Protein AF-A0A7V3KN99-F1 (afdb_monomer)

Secondary structure (DSSP, 8-state):
---PPPHHHHHHHHHHHHHHHHHHHHHHHHHHHHHHHHHHHHHHHHHHHHHHHHHHHHSSPPPPPTTS---HHHHT--GGGSB-TTT-PBPEEEE--S--S---EETTEE--SS-EEEEE-TTTTS--GGGG-TT-TT-EE-S--STT---EEEEE-HHHHHTTS----SSEEEEEEE-SSS-EEEEESSS----EEE-TTEEEEEEEEPTT--EEEESSTT--GGGEEEE------TT--SEEEEEEEEEETTEEEEEEE--

Sequence (263 aa):
MKRGFTLIEISIALILLGIIAGISIPLLTQTRRSKGIEETQQELQTYKKRIIKYYKTYGKLPSHTTNYRLPSSLLQIPTKFLNDPINGIPYFYFADTTNTSDSIYIDGIPIGSIGAVIISAGPNGKFDGQNSDISSPDRYFQSKGAGDFDDILIAISQAELITSGTSTCTNYTVIIRNTSGSTIYAFPTQLQTGSTTINNNTSATFGNVKPNEVILLSTSSNFPPHQTNAFVPIILDWNGNCIVNVTVTTINNSVPIYSLDNN

Foldseek 3Di:
DDDDDDPVNVVVVVVVVVVCVVPVVVVVLVVQQVVLVVVQVVLQVVVLVLQLVLCLVPVFGDAADPQQFDPCVSSVNDPVSQARSQQRHGKGKDWDGDQDQQFQEEVNHGLGSTKMKIKHCGNVRAQDDPRNCPVDPNNYHYCDDDDPDGMHMDMGGPLNNVLDDPCPVQFAKEKEAEQAQAKKWKDFPPVPPAIDIAGHRGMDIDTRRGQPTKMKIFNDSVQDVQGIDIDGQDDQASVRHRYWYKYFNHGDSNHTDIDIDND

Solvent-accessible surface area (backbone atoms only — not comparable to full-atom values): 14590 Å² total; per-residue (Å²): 134,86,83,73,85,52,72,66,59,53,51,53,51,52,52,52,50,52,55,51,53,66,54,49,54,62,52,54,54,51,53,51,46,56,48,16,53,53,51,37,55,54,48,52,54,50,50,51,53,41,50,45,53,46,23,67,73,69,78,43,55,77,66,49,45,100,81,31,25,69,47,34,82,83,62,71,48,60,75,85,70,48,32,36,71,59,70,60,49,61,37,39,26,50,52,52,68,61,92,42,97,62,47,43,22,51,71,83,43,69,37,36,47,37,33,35,42,38,34,36,32,27,84,82,62,47,50,44,82,51,46,52,50,79,82,51,89,77,45,51,35,55,72,74,68,72,91,80,54,47,45,48,66,48,75,43,31,26,66,69,54,57,72,44,58,88,64,71,39,80,38,27,36,38,37,42,37,28,59,37,79,49,58,35,25,39,32,52,72,74,76,75,76,61,72,44,81,34,45,50,78,34,68,48,75,43,70,72,40,44,72,76,35,45,34,38,34,10,58,41,94,79,55,51,77,77,22,40,33,74,48,60,72,84,59,66,30,81,84,65,43,48,44,38,44,33,42,29,58,39,62,57,84,56,20,54,40,68,47,72,61,86,85

Structure (mmCIF, N/CA/C/O backbone):
data_AF-A0A7V3KN99-F1
#
_entry.id   AF-A0A7V3KN99-F1
#
loop_
_atom_site.group_PDB
_atom_site.id
_atom_site.type_symbol
_atom_site.label_atom_id
_atom_site.label_alt_id
_atom_site.label_comp_id
_atom_site.label_asym_id
_atom_site.label_entity_id
_atom_site.label_seq_id
_atom_site.pdbx_PDB_ins_code
_atom_site.Cartn_x
_atom_site.Cartn_y
_atom_site.Cartn_z
_atom_site.occupancy
_atom_site.B_iso_or_equiv
_atom_site.auth_seq_id
_atom_site.auth_comp_id
_atom_site.auth_asym_id
_atom_site.auth_atom_id
_atom_site.pdbx_PDB_model_num
ATOM 1 N N . MET A 1 1 ? 8.459 27.808 -62.168 1.00 50.16 1 MET A N 1
ATOM 2 C CA . MET A 1 1 ? 9.830 27.394 -61.787 1.00 50.16 1 MET A CA 1
ATOM 3 C C . MET A 1 1 ? 9.804 26.930 -60.335 1.00 50.16 1 MET A C 1
ATOM 5 O O . MET A 1 1 ? 9.529 27.750 -59.469 1.00 50.16 1 MET A O 1
ATOM 9 N N . LYS A 1 2 ? 9.992 25.631 -60.056 1.00 61.47 2 LYS A N 1
ATOM 10 C CA . LYS A 1 2 ? 10.136 25.137 -58.675 1.00 61.47 2 LYS A CA 1
ATOM 11 C C . LYS A 1 2 ? 11.551 25.489 -58.209 1.00 61.47 2 LYS A C 1
ATOM 13 O O . LYS A 1 2 ? 12.509 25.045 -58.833 1.00 61.47 2 LYS A O 1
ATOM 18 N N . ARG A 1 3 ? 11.682 26.332 -57.181 1.00 74.50 3 ARG A N 1
ATOM 19 C CA . ARG A 1 3 ? 12.977 26.611 -56.546 1.00 74.50 3 ARG A CA 1
ATOM 20 C C . ARG A 1 3 ? 13.392 25.341 -55.798 1.00 74.50 3 ARG A C 1
ATOM 22 O O . ARG A 1 3 ? 12.669 24.908 -54.908 1.00 74.50 3 ARG A O 1
ATOM 29 N N . GLY A 1 4 ? 14.470 24.698 -56.242 1.00 78.25 4 GLY A N 1
ATOM 30 C CA . GLY A 1 4 ? 15.059 23.563 -55.533 1.00 78.25 4 GLY A CA 1
ATOM 31 C C . GLY A 1 4 ? 15.713 24.030 -54.235 1.00 78.25 4 GLY A C 1
ATOM 32 O O . GLY A 1 4 ? 16.177 25.168 -54.162 1.00 78.25 4 GLY A O 1
ATOM 33 N N . PHE A 1 5 ? 15.732 23.162 -53.223 1.00 80.31 5 PHE A N 1
ATOM 34 C CA . PHE A 1 5 ? 16.451 23.419 -51.976 1.00 80.31 5 PHE A CA 1
ATOM 35 C C . PHE A 1 5 ? 17.935 23.649 -52.256 1.00 80.31 5 PHE A C 1
ATOM 37 O O . PHE A 1 5 ? 18.544 22.936 -53.060 1.00 80.31 5 PHE A O 1
ATOM 44 N N . THR A 1 6 ? 18.513 24.653 -51.602 1.00 91.69 6 THR A N 1
ATOM 45 C CA . THR A 1 6 ? 19.942 24.936 -51.743 1.00 91.69 6 THR A CA 1
ATOM 46 C C . THR A 1 6 ? 20.764 23.937 -50.928 1.00 91.69 6 THR A C 1
ATOM 48 O O . THR A 1 6 ? 20.327 23.440 -49.890 1.00 91.69 6 THR A O 1
ATOM 51 N N . LEU A 1 7 ? 21.979 23.636 -51.391 1.00 91.12 7 LEU A N 1
ATOM 52 C CA . LEU A 1 7 ? 22.859 22.670 -50.724 1.00 91.12 7 LEU A CA 1
ATOM 53 C C . LEU A 1 7 ? 23.185 23.110 -49.285 1.00 91.12 7 LEU A C 1
ATOM 55 O O . LEU A 1 7 ? 23.207 22.287 -48.377 1.00 91.12 7 LEU A O 1
ATOM 59 N N . ILE A 1 8 ? 23.346 24.418 -49.057 1.00 93.69 8 ILE A N 1
ATOM 60 C CA . ILE A 1 8 ? 23.587 24.983 -47.723 1.00 93.69 8 ILE A CA 1
ATOM 61 C C . ILE A 1 8 ? 22.398 24.789 -46.773 1.00 93.69 8 ILE A C 1
ATOM 63 O O . ILE A 1 8 ? 22.583 24.500 -45.595 1.00 93.69 8 ILE A O 1
ATOM 67 N N . GLU A 1 9 ? 21.178 24.895 -47.287 1.00 92.81 9 GLU A N 1
ATOM 68 C CA . GLU A 1 9 ? 19.944 24.785 -46.511 1.00 92.81 9 GLU A CA 1
ATOM 69 C C . GLU A 1 9 ? 19.687 23.338 -46.081 1.00 92.81 9 GLU A C 1
ATOM 71 O O . GLU A 1 9 ? 19.319 23.092 -44.933 1.00 92.81 9 GLU A O 1
ATOM 76 N N . ILE A 1 10 ? 20.015 22.372 -46.946 1.00 93.69 10 ILE A N 1
ATOM 77 C CA . ILE A 1 10 ? 20.028 20.949 -46.579 1.00 93.69 10 ILE A CA 1
ATOM 78 C C . ILE A 1 10 ? 21.112 20.667 -45.527 1.00 93.69 10 ILE A C 1
ATOM 80 O O . ILE A 1 10 ? 20.841 19.973 -44.548 1.00 93.69 10 ILE A O 1
ATOM 84 N N . SER A 1 11 ? 22.314 21.231 -45.668 1.00 94.44 11 SER A N 1
ATOM 85 C CA . SER A 1 11 ? 23.400 21.024 -44.698 1.00 94.44 11 SER A CA 1
ATOM 86 C C . SER A 1 11 ? 23.067 21.569 -43.307 1.00 94.44 11 SER A C 1
ATOM 88 O O . SER A 1 11 ? 23.271 20.873 -42.313 1.00 94.44 11 SER A O 1
ATOM 90 N N . ILE A 1 12 ? 22.509 22.782 -43.219 1.00 95.38 12 ILE A N 1
ATOM 91 C CA . ILE A 1 12 ? 22.083 23.368 -41.938 1.00 95.38 12 ILE A CA 1
ATOM 92 C C . ILE A 1 12 ? 20.953 22.535 -41.321 1.00 95.38 12 ILE A C 1
ATOM 94 O O . ILE A 1 12 ? 20.999 22.239 -40.127 1.00 95.38 12 ILE A O 1
ATOM 98 N N . ALA A 1 13 ? 19.976 22.098 -42.121 1.00 95.25 13 ALA A N 1
ATOM 99 C CA . ALA A 1 13 ? 18.883 21.257 -41.638 1.00 95.25 13 ALA A CA 1
ATOM 100 C C . ALA A 1 13 ? 19.383 19.922 -41.057 1.00 95.25 13 ALA A C 1
ATOM 102 O O . ALA A 1 13 ? 18.932 19.516 -39.987 1.00 95.25 13 ALA A O 1
ATOM 103 N N . LEU A 1 14 ? 20.345 19.262 -41.710 1.00 95.00 14 LEU A N 1
ATOM 104 C CA . LEU A 1 14 ? 20.928 18.007 -41.220 1.00 95.00 14 LEU A CA 1
ATOM 105 C C . LEU A 1 14 ? 21.705 18.192 -39.911 1.00 95.00 14 LEU A C 1
ATOM 107 O O . LEU A 1 14 ? 21.593 17.353 -39.017 1.00 95.00 14 LEU A O 1
ATOM 111 N N . ILE A 1 15 ? 22.443 19.297 -39.765 1.00 96.69 15 ILE A N 1
ATOM 112 C CA . ILE A 1 15 ? 23.147 19.625 -38.516 1.00 96.69 15 ILE A CA 1
ATOM 113 C C . ILE A 1 15 ? 22.143 19.818 -37.374 1.00 96.69 15 ILE A C 1
ATOM 115 O O . ILE A 1 15 ? 22.304 19.228 -36.306 1.00 96.69 15 ILE A O 1
ATOM 119 N N . LEU A 1 16 ? 21.079 20.593 -37.603 1.00 96.50 16 LEU A N 1
ATOM 120 C CA . LEU A 1 16 ? 20.043 20.826 -36.594 1.00 96.50 16 LEU A CA 1
ATOM 121 C C . LEU A 1 16 ? 19.323 19.529 -36.205 1.00 96.50 16 LEU A C 1
ATOM 123 O O . LEU A 1 16 ? 19.116 19.282 -35.017 1.00 96.50 16 LEU A O 1
ATOM 127 N N . LEU A 1 17 ? 18.998 18.670 -37.176 1.00 95.25 17 LEU A N 1
ATOM 128 C CA . LEU A 1 17 ? 18.402 17.358 -36.908 1.00 95.25 17 LEU A CA 1
ATOM 129 C C . LEU A 1 17 ? 19.335 16.458 -36.090 1.00 95.25 17 LEU A C 1
ATOM 131 O O . LEU A 1 17 ? 18.868 15.803 -35.161 1.00 95.25 17 LEU A O 1
ATOM 135 N N . GLY A 1 18 ? 20.639 16.459 -36.382 1.00 95.12 18 GLY A N 1
ATOM 136 C CA . GLY A 1 18 ? 21.631 15.710 -35.609 1.00 95.12 18 GLY A CA 1
ATOM 137 C C . GLY A 1 18 ? 21.701 16.161 -34.147 1.00 95.12 18 GLY A C 1
ATOM 138 O O . GLY A 1 18 ? 21.693 15.325 -33.243 1.00 95.12 18 GLY A O 1
ATOM 139 N N . ILE A 1 19 ? 21.688 17.476 -33.905 1.00 95.38 19 ILE A N 1
ATOM 140 C CA . ILE A 1 19 ? 21.702 18.043 -32.547 1.00 95.38 19 ILE A CA 1
ATOM 141 C C . ILE A 1 19 ? 20.413 17.685 -31.795 1.00 95.38 19 ILE A C 1
ATOM 143 O O . ILE A 1 19 ? 20.473 17.202 -30.662 1.00 95.38 19 ILE A O 1
ATOM 147 N N . ILE A 1 20 ? 19.247 17.871 -32.425 1.00 95.12 20 ILE A N 1
ATOM 148 C CA . ILE A 1 20 ? 17.949 17.558 -31.809 1.00 95.12 20 ILE A CA 1
ATOM 149 C C . ILE A 1 20 ? 17.862 16.065 -31.477 1.00 95.12 20 ILE A C 1
ATOM 151 O O . ILE A 1 20 ? 17.483 15.710 -30.359 1.00 95.12 20 ILE A O 1
ATOM 155 N N . ALA A 1 21 ? 18.232 15.188 -32.413 1.00 91.56 21 ALA A N 1
ATOM 156 C CA . ALA A 1 21 ? 18.204 13.744 -32.196 1.00 91.56 21 ALA A CA 1
ATOM 157 C C . ALA A 1 21 ? 19.155 13.318 -31.065 1.00 91.56 21 ALA A C 1
ATOM 159 O O . ALA A 1 21 ? 18.765 12.509 -30.222 1.00 91.56 21 ALA A O 1
ATOM 160 N N . GLY A 1 22 ? 20.353 13.911 -30.999 1.00 91.81 22 GLY A N 1
ATOM 161 C CA . GLY A 1 22 ? 21.347 13.615 -29.964 1.00 91.81 22 GLY A CA 1
ATOM 162 C C . GLY A 1 22 ? 20.873 13.927 -28.540 1.00 91.81 22 GLY A C 1
ATOM 163 O O . GLY A 1 22 ? 21.170 13.168 -27.622 1.00 91.81 22 GLY A O 1
ATOM 164 N N . ILE A 1 23 ? 20.094 14.998 -28.352 1.00 91.25 23 ILE A N 1
ATOM 165 C CA . ILE A 1 23 ? 19.576 15.399 -27.030 1.00 91.25 23 ILE A CA 1
ATOM 166 C C . ILE A 1 23 ? 18.251 14.693 -26.698 1.00 91.25 23 ILE A C 1
ATOM 168 O O . ILE A 1 23 ? 18.005 14.327 -25.549 1.00 91.25 23 ILE A O 1
ATOM 172 N N . SER A 1 24 ? 17.385 14.481 -27.692 1.00 89.44 24 SER A N 1
ATOM 173 C CA . SER A 1 24 ? 16.010 14.018 -27.445 1.00 89.44 24 SER A CA 1
ATOM 174 C C . SER A 1 24 ? 15.938 12.562 -26.978 1.00 89.44 24 SER A C 1
ATOM 176 O O . SER A 1 24 ? 15.117 12.233 -26.122 1.00 89.44 24 SER A O 1
ATOM 178 N N . ILE A 1 25 ? 16.788 11.679 -27.513 1.00 87.75 25 ILE A N 1
ATOM 179 C CA . ILE A 1 25 ? 16.774 10.243 -27.189 1.00 87.75 25 ILE A CA 1
ATOM 180 C C . ILE A 1 25 ? 17.067 9.969 -25.700 1.00 87.75 25 ILE A C 1
ATOM 182 O O . ILE A 1 25 ? 16.221 9.336 -25.060 1.00 87.75 25 ILE A O 1
ATOM 186 N N . PRO A 1 26 ? 18.192 10.431 -25.110 1.00 86.31 26 PRO A N 1
ATOM 187 C CA . PRO A 1 26 ? 18.498 10.137 -23.708 1.00 86.31 26 PRO A CA 1
ATOM 188 C C . PRO A 1 26 ? 17.430 10.696 -22.761 1.00 86.31 26 PRO A C 1
ATOM 190 O O . PRO A 1 26 ? 17.000 9.999 -21.839 1.00 86.31 26 PRO A O 1
ATOM 193 N N . LEU A 1 27 ? 16.913 11.896 -23.043 1.00 88.12 27 LEU A N 1
ATOM 194 C CA . LEU A 1 27 ? 15.842 12.499 -22.252 1.00 88.12 27 LEU A CA 1
ATOM 195 C C . LEU A 1 27 ? 14.569 11.641 -22.270 1.00 88.12 27 LEU A C 1
ATOM 197 O O . LEU A 1 27 ? 14.030 11.320 -21.213 1.00 88.12 27 LEU A O 1
ATOM 201 N N . LEU A 1 28 ? 14.119 11.209 -23.454 1.00 86.06 28 LEU A N 1
ATOM 202 C CA . LEU A 1 28 ? 12.939 10.348 -23.583 1.00 86.06 28 LEU A CA 1
ATOM 203 C C . LEU A 1 28 ? 13.103 9.031 -22.815 1.00 86.06 28 LEU A C 1
ATOM 205 O O . LEU A 1 28 ? 12.146 8.573 -22.188 1.00 86.06 28 LEU A O 1
ATOM 209 N N . THR A 1 29 ? 14.296 8.428 -22.837 1.00 84.81 29 THR A N 1
ATOM 210 C CA . THR A 1 29 ? 14.556 7.189 -22.086 1.00 84.81 29 THR A CA 1
ATOM 211 C C . THR A 1 29 ? 14.500 7.403 -20.574 1.00 84.81 29 THR A C 1
ATOM 213 O O . THR A 1 29 ? 13.866 6.614 -19.874 1.00 84.81 29 THR A O 1
ATOM 216 N N . GLN A 1 30 ? 15.064 8.504 -20.069 1.00 86.31 30 GLN A N 1
ATOM 217 C CA . GLN A 1 30 ? 15.024 8.835 -18.646 1.00 86.31 30 GLN A CA 1
ATOM 218 C C . GLN A 1 30 ? 13.598 9.144 -18.178 1.00 86.31 30 GLN A C 1
ATOM 220 O O . GLN A 1 30 ? 13.161 8.618 -17.157 1.00 86.31 30 GLN A O 1
ATOM 225 N N . THR A 1 31 ? 12.836 9.934 -18.943 1.00 87.25 31 THR A N 1
ATOM 226 C CA . THR A 1 31 ? 11.442 10.258 -18.604 1.00 87.25 31 THR A CA 1
ATOM 227 C C . THR A 1 31 ? 10.555 9.015 -18.594 1.00 87.25 31 THR A C 1
ATOM 229 O O . THR A 1 31 ? 9.741 8.860 -17.685 1.00 87.25 31 THR A O 1
ATOM 232 N N . ARG A 1 32 ? 10.721 8.104 -19.565 1.00 86.88 32 ARG A N 1
ATOM 233 C CA . ARG A 1 32 ? 9.993 6.824 -19.578 1.00 86.88 32 ARG A CA 1
ATOM 234 C C . ARG A 1 32 ? 10.319 5.976 -18.353 1.00 86.88 32 ARG A C 1
ATOM 236 O O . ARG A 1 32 ? 9.393 5.466 -17.735 1.00 86.88 32 ARG A O 1
ATOM 243 N N . ARG A 1 33 ? 11.599 5.880 -17.973 1.00 87.94 33 ARG A N 1
ATOM 244 C CA . ARG A 1 33 ? 12.030 5.144 -16.775 1.00 87.94 33 ARG A CA 1
ATOM 245 C C . ARG A 1 33 ? 11.405 5.724 -15.507 1.00 87.94 33 ARG A C 1
ATOM 247 O O . ARG A 1 33 ? 10.794 4.980 -14.751 1.00 87.94 33 ARG A O 1
ATOM 254 N N . SER A 1 34 ? 11.500 7.038 -15.296 1.00 89.94 34 SER A N 1
ATOM 255 C CA . SER A 1 34 ? 10.912 7.688 -14.116 1.00 89.94 34 SER A CA 1
ATOM 256 C C . SER A 1 34 ? 9.398 7.496 -14.043 1.00 89.94 34 SER A C 1
ATOM 258 O O . SER A 1 34 ? 8.872 7.184 -12.979 1.00 89.94 34 SER A O 1
ATOM 260 N N . LYS A 1 35 ? 8.708 7.619 -15.183 1.00 91.50 35 LYS A N 1
ATOM 261 C CA . LYS A 1 35 ? 7.267 7.372 -15.264 1.00 91.50 35 LYS A CA 1
ATOM 262 C C . LYS A 1 35 ? 6.920 5.914 -14.943 1.00 91.50 35 LYS A C 1
ATOM 264 O O . LYS A 1 35 ? 5.997 5.675 -14.176 1.00 91.50 35 LYS A O 1
ATOM 269 N N . GLY A 1 36 ? 7.675 4.956 -15.479 1.00 90.88 36 GLY A N 1
ATOM 270 C CA . GLY A 1 36 ? 7.482 3.539 -15.172 1.00 90.88 36 GLY A CA 1
ATOM 271 C C . GLY A 1 36 ? 7.664 3.239 -13.681 1.00 90.88 36 GLY A C 1
ATOM 272 O O . GLY A 1 36 ? 6.873 2.499 -13.107 1.00 90.88 36 GLY A O 1
ATOM 273 N N . ILE A 1 37 ? 8.651 3.849 -13.017 1.00 90.94 37 ILE A N 1
ATOM 274 C CA . ILE A 1 37 ? 8.851 3.698 -11.563 1.00 90.94 37 ILE A CA 1
ATOM 275 C C . ILE A 1 37 ? 7.626 4.205 -10.791 1.00 90.94 37 ILE A C 1
ATOM 277 O O . ILE A 1 37 ? 7.124 3.508 -9.909 1.00 90.94 37 ILE A O 1
ATOM 281 N N . GLU A 1 38 ? 7.121 5.390 -11.138 1.00 91.12 38 GLU A N 1
ATOM 282 C CA . GLU A 1 38 ? 5.935 5.969 -10.500 1.00 91.12 38 GLU A CA 1
ATOM 283 C C . GLU A 1 38 ? 4.689 5.090 -10.706 1.00 91.12 38 GLU A C 1
ATOM 285 O O . GLU A 1 38 ? 3.983 4.772 -9.747 1.00 91.12 38 GLU A O 1
ATOM 290 N N . GLU A 1 39 ? 4.444 4.640 -11.940 1.00 88.62 39 GLU A N 1
ATOM 291 C CA . GLU A 1 39 ? 3.326 3.747 -12.268 1.00 88.62 39 GLU A CA 1
ATOM 292 C C . GLU A 1 39 ? 3.440 2.412 -11.513 1.00 88.62 39 GLU A C 1
ATOM 294 O O . GLU A 1 39 ? 2.460 1.959 -10.920 1.00 88.62 39 GLU A O 1
ATOM 299 N N . THR A 1 40 ? 4.644 1.837 -11.428 1.00 91.12 40 THR A N 1
ATOM 300 C CA . THR A 1 40 ? 4.918 0.614 -10.652 1.00 91.12 40 THR A CA 1
ATOM 301 C C . THR A 1 40 ? 4.539 0.801 -9.184 1.00 91.12 40 THR A C 1
ATOM 303 O O . THR A 1 40 ? 3.838 -0.026 -8.603 1.00 91.12 40 THR A O 1
ATOM 306 N N . GLN A 1 41 ? 4.952 1.909 -8.561 1.00 89.62 41 GLN A N 1
ATOM 307 C CA . GLN A 1 41 ? 4.623 2.193 -7.162 1.00 89.62 41 GLN A CA 1
ATOM 308 C C . GLN A 1 41 ? 3.107 2.321 -6.946 1.00 89.62 41 GLN A C 1
ATOM 310 O O . GLN A 1 41 ? 2.570 1.784 -5.973 1.00 89.62 41 GLN A O 1
ATOM 315 N N . GLN A 1 42 ? 2.393 2.985 -7.859 1.00 86.88 42 GLN A N 1
ATOM 316 C CA . GLN A 1 42 ? 0.932 3.115 -7.795 1.00 86.88 42 GLN A CA 1
ATOM 317 C C . GLN A 1 42 ? 0.215 1.764 -7.973 1.00 86.88 42 GLN A C 1
ATOM 319 O O . GLN A 1 42 ? -0.766 1.469 -7.274 1.00 86.88 42 GLN A O 1
ATOM 324 N N . GLU A 1 43 ? 0.710 0.920 -8.878 1.00 86.31 43 GLU A N 1
ATOM 325 C CA . GLU A 1 43 ? 0.206 -0.434 -9.101 1.00 86.31 43 GLU A CA 1
ATOM 326 C C . GLU A 1 43 ? 0.407 -1.329 -7.874 1.00 86.31 43 GLU A C 1
ATOM 328 O O . GLU A 1 43 ? -0.554 -1.939 -7.397 1.00 86.31 43 GLU A O 1
ATOM 333 N N . LEU A 1 44 ? 1.607 -1.326 -7.285 1.00 88.12 44 LEU A N 1
ATOM 334 C CA . LEU A 1 44 ? 1.919 -2.064 -6.059 1.00 88.12 44 LEU A CA 1
ATOM 335 C C . LEU A 1 44 ? 0.990 -1.672 -4.897 1.00 88.12 44 LEU A C 1
ATOM 337 O O . LEU A 1 44 ? 0.450 -2.543 -4.207 1.00 88.12 44 LEU A O 1
ATOM 341 N N . GLN A 1 45 ? 0.711 -0.376 -4.720 1.00 85.62 45 GLN A N 1
ATOM 342 C CA . GLN A 1 45 ? -0.267 0.107 -3.732 1.00 85.62 45 GLN A CA 1
ATOM 343 C C . GLN A 1 45 ? -1.689 -0.397 -4.023 1.00 85.62 45 GLN A C 1
ATOM 345 O O . GLN A 1 45 ? -2.455 -0.725 -3.110 1.00 85.62 45 GLN A O 1
ATOM 350 N N . THR A 1 46 ? -2.059 -0.491 -5.300 1.00 83.12 46 THR A N 1
ATOM 351 C CA . THR A 1 46 ? -3.356 -1.033 -5.721 1.00 83.12 46 THR A CA 1
ATOM 352 C C . THR A 1 46 ? -3.459 -2.530 -5.423 1.00 83.12 46 THR A C 1
ATOM 354 O O . THR A 1 46 ? -4.488 -2.976 -4.901 1.00 83.12 46 THR A O 1
ATOM 357 N N . TYR A 1 47 ? -2.408 -3.312 -5.685 1.00 85.50 47 TYR A N 1
ATOM 358 C CA . TYR A 1 47 ? -2.382 -4.742 -5.355 1.00 85.50 47 TYR A CA 1
ATOM 359 C C . TYR A 1 47 ? -2.437 -4.972 -3.856 1.00 85.50 47 TYR A C 1
ATOM 361 O O . TYR A 1 47 ? -3.247 -5.780 -3.404 1.00 85.50 47 TYR A O 1
ATOM 369 N N . LYS A 1 48 ? -1.674 -4.199 -3.080 1.00 88.12 48 LYS A N 1
ATOM 370 C CA . LYS A 1 48 ? -1.734 -4.225 -1.618 1.00 88.12 48 LYS A CA 1
ATOM 371 C C . LYS A 1 48 ? -3.160 -4.054 -1.102 1.00 88.12 48 LYS A C 1
ATOM 373 O O . LYS A 1 48 ? -3.647 -4.903 -0.358 1.00 88.12 48 LYS A O 1
ATOM 378 N N . LYS A 1 49 ? -3.882 -3.029 -1.569 1.00 82.31 49 LYS A N 1
ATOM 379 C CA . LYS A 1 49 ? -5.295 -2.807 -1.203 1.00 82.31 49 LYS A CA 1
ATOM 380 C C . LYS A 1 49 ? -6.193 -3.993 -1.573 1.00 82.31 49 LYS A C 1
ATOM 382 O O . LYS A 1 49 ? -7.072 -4.361 -0.793 1.00 82.31 49 LYS A O 1
ATOM 387 N N . ARG A 1 50 ? -5.986 -4.610 -2.743 1.00 81.00 50 ARG A N 1
ATOM 388 C CA . ARG A 1 50 ? -6.765 -5.777 -3.203 1.00 81.00 5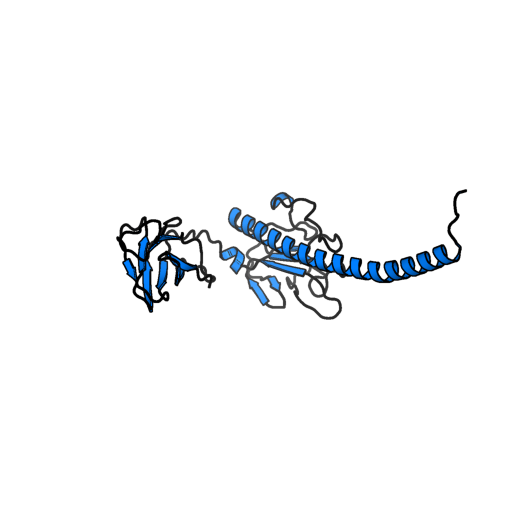0 ARG A CA 1
ATOM 389 C C . ARG A 1 50 ? -6.481 -7.036 -2.390 1.00 81.00 50 ARG A C 1
ATOM 391 O O . ARG A 1 50 ? -7.426 -7.736 -2.040 1.00 81.00 50 ARG A O 1
ATOM 398 N N . ILE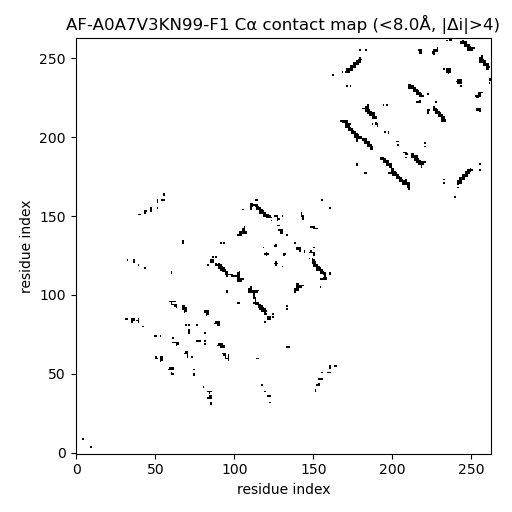 A 1 51 ? -5.221 -7.302 -2.062 1.00 89.00 51 ILE A N 1
ATOM 399 C CA . ILE A 1 51 ? -4.815 -8.449 -1.239 1.00 89.00 51 ILE A CA 1
ATOM 400 C C . ILE A 1 51 ? -5.337 -8.289 0.182 1.00 89.00 51 ILE A C 1
ATOM 402 O O . ILE A 1 51 ? -5.930 -9.221 0.715 1.00 89.00 51 ILE A O 1
ATOM 406 N N . ILE A 1 52 ? -5.207 -7.094 0.762 1.00 86.62 52 ILE A N 1
ATOM 407 C CA . ILE A 1 52 ? -5.791 -6.777 2.066 1.00 86.62 52 ILE A CA 1
ATOM 408 C C . ILE A 1 52 ? -7.312 -7.000 2.023 1.00 86.62 52 ILE A C 1
ATOM 410 O O . ILE A 1 52 ? -7.853 -7.694 2.878 1.00 86.62 52 ILE A O 1
ATOM 414 N N . LYS A 1 53 ? -8.023 -6.500 1.001 1.00 78.94 53 LYS A N 1
ATOM 415 C CA . LYS A 1 53 ? -9.469 -6.755 0.833 1.00 78.94 53 LYS A CA 1
ATOM 416 C C . LYS A 1 53 ? -9.795 -8.251 0.725 1.00 78.94 53 LYS A C 1
ATOM 418 O O . LYS A 1 53 ? -10.773 -8.703 1.321 1.00 78.94 53 LYS A O 1
ATOM 423 N N . TYR A 1 54 ? -9.000 -9.010 -0.027 1.00 81.00 54 TYR A N 1
ATOM 424 C CA . TYR A 1 54 ? -9.156 -10.456 -0.157 1.00 81.00 54 TYR A CA 1
ATOM 425 C C . TYR A 1 54 ? -8.988 -11.150 1.199 1.00 81.00 54 TYR A C 1
ATOM 427 O O . TYR A 1 54 ? -9.877 -11.889 1.616 1.00 81.00 54 TYR A O 1
ATOM 435 N N . TYR A 1 55 ? -7.911 -10.839 1.925 1.00 84.44 55 TYR A N 1
ATOM 436 C CA . TYR A 1 55 ? -7.662 -11.360 3.266 1.00 84.44 55 TYR A CA 1
ATOM 437 C C . TYR A 1 55 ? -8.839 -11.089 4.205 1.00 84.44 55 TYR A C 1
ATOM 439 O O . TYR A 1 55 ? -9.340 -12.013 4.836 1.00 84.44 55 TYR A O 1
ATOM 447 N N . LYS A 1 56 ? -9.364 -9.856 4.217 1.00 76.38 56 LYS A N 1
ATOM 448 C CA . LYS A 1 56 ? -10.545 -9.494 5.021 1.00 76.38 56 LYS A CA 1
ATOM 449 C C . LYS A 1 56 ? -11.794 -10.307 4.677 1.00 76.38 56 LYS A C 1
ATOM 451 O O . LYS A 1 56 ? -12.640 -10.512 5.535 1.00 76.38 56 LYS A O 1
ATOM 456 N N . THR A 1 57 ? -11.935 -10.727 3.422 1.00 75.25 57 THR A N 1
ATOM 457 C CA . THR A 1 57 ? -13.119 -11.458 2.947 1.00 75.25 57 THR A CA 1
ATOM 458 C C . THR A 1 57 ? -13.024 -12.951 3.257 1.00 75.25 57 THR A C 1
ATOM 460 O O . THR A 1 57 ? -14.024 -13.571 3.601 1.00 75.25 57 THR A O 1
ATOM 463 N N . TYR A 1 58 ? -11.829 -13.533 3.133 1.00 76.75 58 TYR A N 1
ATOM 464 C CA . TYR A 1 58 ? -11.634 -14.987 3.174 1.00 76.75 58 TYR A CA 1
ATOM 465 C C . TYR A 1 58 ? -10.830 -15.483 4.383 1.00 76.75 58 TYR A C 1
ATOM 467 O O . TYR A 1 58 ? -10.662 -16.690 4.540 1.00 76.75 58 TYR A O 1
ATOM 475 N N . GLY A 1 59 ? -10.305 -14.579 5.214 1.00 76.38 59 GLY A N 1
ATOM 476 C CA . GLY A 1 59 ? -9.514 -14.896 6.408 1.00 76.38 59 GLY A CA 1
ATOM 477 C C . GLY A 1 59 ? -8.127 -15.481 6.124 1.00 76.38 59 GLY A C 1
ATOM 478 O O . GLY A 1 59 ? -7.472 -15.971 7.037 1.00 76.38 59 GLY A O 1
ATOM 479 N N . LYS A 1 60 ? -7.679 -15.467 4.865 1.00 83.94 60 LYS A N 1
ATOM 480 C CA . LYS A 1 60 ? -6.374 -15.986 4.440 1.00 83.94 60 LYS A CA 1
ATOM 481 C C . LYS A 1 60 ? -5.816 -15.181 3.280 1.00 83.94 60 LYS A C 1
ATOM 483 O O . LYS A 1 60 ? -6.574 -14.657 2.459 1.00 83.94 60 LYS A O 1
ATOM 488 N N . LEU A 1 61 ? -4.491 -15.084 3.209 1.00 89.25 61 LEU A N 1
ATOM 489 C CA . LEU A 1 61 ? -3.826 -14.464 2.071 1.00 89.25 61 LEU A CA 1
ATOM 490 C C . LEU A 1 61 ? -4.025 -15.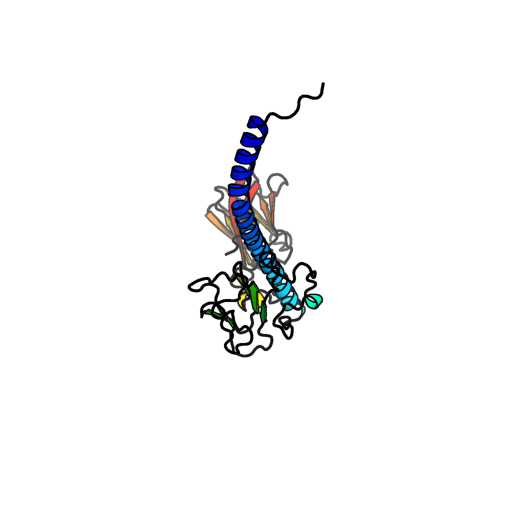337 0.826 1.00 89.25 61 LEU A C 1
ATOM 492 O O . LEU A 1 61 ? -4.149 -16.562 0.937 1.00 89.25 61 LEU A O 1
ATOM 496 N N . PRO A 1 62 ? -4.118 -14.729 -0.363 1.00 90.00 62 PRO A N 1
ATOM 497 C CA . PRO A 1 62 ? -4.223 -15.494 -1.589 1.00 90.00 62 PRO A CA 1
ATOM 498 C C . PRO A 1 62 ? -2.884 -16.213 -1.830 1.00 90.00 62 PRO A C 1
ATOM 500 O O . PRO A 1 62 ? -1.824 -15.617 -1.690 1.00 90.00 62 PRO A O 1
ATOM 503 N N . SER A 1 63 ? -2.909 -17.499 -2.171 1.00 89.00 63 SER A N 1
ATOM 504 C CA . SER A 1 63 ? -1.676 -18.233 -2.474 1.00 89.00 63 SER A CA 1
ATOM 505 C C . SER A 1 63 ? -1.074 -17.744 -3.789 1.00 89.00 63 SER A C 1
ATOM 507 O O . SER A 1 63 ? -1.797 -17.493 -4.756 1.00 89.00 63 SER A O 1
ATOM 509 N N . HIS A 1 64 ? 0.249 -17.626 -3.840 1.00 88.25 64 HIS A N 1
ATOM 510 C CA . HIS A 1 64 ? 0.950 -17.354 -5.088 1.00 88.25 64 HIS A CA 1
ATOM 511 C C . HIS A 1 64 ? 0.788 -18.515 -6.083 1.00 88.25 64 HIS A C 1
ATOM 513 O O . HIS A 1 64 ? 0.456 -19.645 -5.719 1.00 88.25 64 HIS A O 1
ATOM 519 N N . THR A 1 65 ? 1.025 -18.242 -7.366 1.00 85.44 65 THR A N 1
ATOM 520 C CA . THR A 1 65 ? 1.132 -19.308 -8.379 1.00 85.44 65 THR A CA 1
ATOM 521 C C . THR A 1 65 ? 2.443 -20.091 -8.219 1.00 85.44 65 THR A C 1
ATOM 523 O O . THR A 1 65 ? 3.319 -19.692 -7.450 1.00 85.44 65 THR A O 1
ATOM 526 N N . THR A 1 66 ? 2.628 -21.176 -8.978 1.00 85.31 66 THR A N 1
ATOM 527 C CA . THR A 1 66 ? 3.878 -21.967 -8.978 1.00 85.31 66 THR A CA 1
ATOM 528 C C . THR A 1 66 ? 5.123 -21.147 -9.322 1.00 85.31 66 THR A C 1
ATOM 530 O O . THR A 1 66 ? 6.220 -21.522 -8.937 1.00 85.31 66 THR A O 1
ATOM 533 N N . ASN A 1 67 ? 4.954 -20.018 -10.017 1.00 88.88 67 ASN A N 1
ATOM 534 C CA . ASN A 1 67 ? 6.038 -19.128 -10.437 1.00 88.88 67 ASN A CA 1
ATOM 535 C C . ASN A 1 67 ? 6.090 -17.844 -9.590 1.00 88.88 67 ASN A C 1
ATOM 537 O O . ASN A 1 67 ? 6.510 -16.803 -10.096 1.00 88.88 67 ASN A O 1
ATOM 541 N N . TYR A 1 68 ? 5.574 -17.888 -8.355 1.00 90.25 68 TYR A N 1
ATOM 542 C CA . TYR A 1 68 ? 5.545 -16.755 -7.421 1.00 90.25 68 TYR A CA 1
ATOM 543 C C . TYR A 1 68 ? 4.902 -15.499 -8.020 1.00 90.25 68 TYR A C 1
ATOM 545 O O . TYR A 1 68 ? 5.382 -14.383 -7.856 1.00 90.25 68 TYR A O 1
ATOM 553 N N . ARG A 1 69 ? 3.810 -15.677 -8.777 1.00 89.75 69 ARG A N 1
ATOM 554 C CA . ARG A 1 69 ? 3.034 -14.567 -9.360 1.00 89.75 69 ARG A CA 1
ATOM 555 C C . ARG A 1 69 ? 1.773 -14.291 -8.559 1.00 89.75 69 ARG A C 1
ATOM 557 O O . ARG A 1 69 ? 1.202 -15.210 -7.964 1.00 89.75 69 ARG A O 1
ATOM 564 N N . LEU A 1 70 ? 1.300 -13.046 -8.635 1.00 84.38 70 LEU A N 1
ATOM 565 C CA . LEU A 1 70 ? -0.008 -12.652 -8.119 1.00 84.38 70 LEU A CA 1
ATOM 566 C C . LEU A 1 70 ? -1.114 -13.520 -8.748 1.00 84.38 70 LEU A C 1
ATOM 568 O O . LEU A 1 70 ? -1.176 -13.631 -9.977 1.00 84.38 70 LEU A O 1
ATOM 572 N N . PRO A 1 71 ? -2.024 -14.102 -7.948 1.00 83.62 71 PRO A N 1
ATOM 573 C CA . PRO A 1 71 ? -3.171 -14.844 -8.462 1.00 83.62 71 PRO A CA 1
ATOM 574 C C . PRO A 1 71 ? -4.227 -13.864 -8.998 1.00 83.62 71 PRO A C 1
ATOM 576 O O . PRO A 1 71 ? -5.195 -13.503 -8.325 1.00 83.62 71 PRO A O 1
ATOM 579 N N . SER A 1 72 ? -4.021 -13.387 -10.226 1.00 76.00 72 SER A N 1
ATOM 580 C CA . SER A 1 72 ? -4.801 -12.298 -10.829 1.00 76.00 72 SER A CA 1
ATOM 581 C C . SER A 1 72 ? -6.281 -12.604 -11.018 1.00 76.00 72 SER A C 1
ATOM 583 O O . SER A 1 72 ? -7.106 -11.714 -10.816 1.00 76.00 72 SER A O 1
ATOM 585 N N . SER A 1 73 ? -6.635 -13.850 -11.340 1.00 76.81 73 SER A N 1
ATOM 586 C CA . SER A 1 73 ? -8.030 -14.293 -11.451 1.00 76.81 73 SER A CA 1
ATOM 587 C C . SER A 1 73 ? -8.771 -14.156 -10.119 1.00 76.81 73 SER A C 1
ATOM 589 O O . SER A 1 73 ? -9.883 -13.634 -10.071 1.00 76.81 73 SER A O 1
ATOM 591 N N . LEU A 1 74 ? -8.118 -14.551 -9.027 1.00 75.75 74 LEU A N 1
ATOM 592 C CA . LEU A 1 74 ? -8.661 -14.511 -7.674 1.00 75.75 74 LEU A CA 1
ATOM 593 C C . LEU A 1 74 ? -8.789 -13.072 -7.144 1.00 75.75 74 LEU A C 1
ATOM 595 O O . LEU A 1 74 ? -9.769 -12.727 -6.487 1.00 75.75 74 LEU A O 1
ATOM 599 N N . LEU A 1 75 ? -7.814 -12.218 -7.466 1.00 76.19 75 LEU A N 1
ATOM 600 C CA . LEU A 1 75 ? -7.763 -10.811 -7.045 1.00 76.19 75 LEU A CA 1
ATOM 601 C C . LEU A 1 75 ? -8.484 -9.843 -7.999 1.00 76.19 75 LEU A C 1
ATOM 603 O O . LEU A 1 75 ? -8.505 -8.628 -7.755 1.00 76.19 75 LEU A O 1
ATOM 607 N N . GLN A 1 76 ? -9.072 -10.368 -9.080 1.00 76.31 76 GLN A N 1
ATOM 608 C CA . GLN A 1 76 ? -9.724 -9.600 -10.146 1.00 76.31 76 GLN A CA 1
ATOM 609 C C . GLN A 1 76 ? -8.808 -8.494 -10.700 1.00 76.31 76 GLN A C 1
ATOM 611 O O . GLN A 1 76 ? -9.232 -7.349 -10.890 1.00 76.31 76 GLN A O 1
ATOM 616 N N . ILE A 1 77 ? -7.524 -8.816 -10.879 1.00 74.31 77 ILE A N 1
ATOM 617 C CA . ILE A 1 77 ? -6.519 -7.913 -11.445 1.00 74.31 77 ILE A CA 1
ATOM 618 C C . ILE A 1 77 ? -6.523 -8.103 -12.969 1.00 74.31 77 ILE A C 1
ATOM 620 O O . ILE A 1 77 ? -6.311 -9.224 -13.434 1.00 74.31 77 ILE A O 1
ATOM 624 N N . PRO A 1 78 ? -6.768 -7.044 -13.763 1.00 73.31 78 PRO A N 1
ATOM 625 C CA . PRO A 1 78 ? -6.656 -7.122 -15.218 1.00 73.31 78 PRO A CA 1
ATOM 626 C C . PRO A 1 78 ? -5.268 -7.592 -15.673 1.00 73.31 78 PRO A C 1
ATOM 628 O O . PRO A 1 78 ? -4.261 -7.199 -15.097 1.00 73.31 78 PRO A O 1
ATOM 631 N N . THR A 1 79 ? -5.191 -8.369 -16.755 1.00 74.19 79 THR A N 1
ATOM 632 C CA . THR A 1 79 ? -3.927 -8.958 -17.244 1.00 74.19 79 THR A CA 1
ATOM 633 C C . THR A 1 79 ? -2.856 -7.931 -17.607 1.00 74.19 79 THR A C 1
ATOM 635 O O . THR A 1 79 ? -1.673 -8.214 -17.459 1.00 74.19 79 THR A O 1
ATOM 638 N N . LYS A 1 80 ? -3.252 -6.721 -18.023 1.00 75.06 80 LYS A N 1
ATOM 639 C CA . LYS A 1 80 ? -2.322 -5.612 -18.307 1.00 75.06 80 LYS A CA 1
ATOM 640 C C . LYS A 1 80 ? -1.503 -5.151 -17.093 1.00 75.06 80 LYS A C 1
ATOM 642 O O . LYS A 1 80 ? -0.509 -4.472 -17.273 1.00 75.06 80 LYS A O 1
ATOM 647 N N . PHE A 1 81 ? -1.946 -5.510 -15.893 1.00 79.00 81 PHE A N 1
ATOM 648 C CA . PHE A 1 81 ? -1.358 -5.162 -14.601 1.00 79.00 81 PHE A CA 1
ATOM 649 C C . PHE A 1 81 ? -0.591 -6.355 -13.994 1.00 79.00 81 PHE A C 1
ATOM 651 O O . PHE A 1 81 ? -0.351 -6.434 -12.798 1.00 79.00 81 PHE A O 1
ATOM 658 N N . LEU A 1 82 ? -0.270 -7.374 -14.794 1.00 80.25 82 LEU A N 1
ATOM 659 C CA . LEU A 1 82 ? 0.536 -8.507 -14.324 1.00 80.25 82 LEU A CA 1
ATOM 660 C C . LEU A 1 82 ? 2.034 -8.225 -14.366 1.00 80.25 82 LEU A C 1
ATOM 662 O O . LEU A 1 82 ? 2.793 -8.861 -13.633 1.00 80.25 82 LEU A O 1
ATOM 666 N N . ASN A 1 83 ? 2.422 -7.282 -15.215 1.00 89.56 83 ASN A N 1
ATOM 667 C CA . ASN A 1 83 ? 3.794 -6.949 -15.522 1.00 89.56 83 ASN A CA 1
ATOM 668 C C . ASN A 1 83 ? 4.075 -5.512 -15.126 1.00 89.56 83 ASN A C 1
ATOM 670 O O . ASN A 1 83 ? 3.197 -4.661 -15.260 1.00 89.56 83 ASN A O 1
ATOM 674 N N . ASP A 1 84 ? 5.291 -5.260 -14.660 1.00 89.12 84 ASP A N 1
ATOM 675 C CA . ASP A 1 84 ? 5.727 -3.916 -14.345 1.00 89.12 84 ASP A CA 1
ATOM 676 C C . ASP A 1 84 ? 5.760 -3.050 -15.628 1.00 89.12 84 ASP A C 1
ATOM 678 O O . ASP A 1 84 ? 6.070 -3.547 -16.717 1.00 89.12 84 ASP A O 1
ATOM 682 N N . PRO A 1 85 ? 5.437 -1.754 -15.534 1.00 89.38 85 PRO A N 1
ATOM 683 C CA . PRO A 1 85 ? 5.446 -0.831 -16.671 1.00 89.38 85 PRO A CA 1
ATOM 684 C C . PRO A 1 85 ? 6.851 -0.389 -17.128 1.00 89.38 85 PRO A C 1
ATOM 686 O O . PRO A 1 85 ? 6.962 0.308 -18.138 1.00 89.38 85 PRO A O 1
ATOM 689 N N . ILE A 1 86 ? 7.921 -0.749 -16.411 1.00 91.50 86 ILE A N 1
ATOM 690 C CA . ILE A 1 86 ? 9.301 -0.337 -16.704 1.00 91.50 86 ILE A CA 1
ATOM 691 C C . ILE A 1 86 ? 9.916 -1.247 -17.773 1.00 91.50 86 ILE A C 1
ATOM 693 O O . ILE A 1 86 ? 10.366 -0.770 -18.814 1.00 91.50 86 ILE A O 1
ATOM 697 N N . ASN A 1 87 ? 9.907 -2.553 -17.515 1.00 90.88 87 ASN A N 1
ATOM 698 C CA . ASN A 1 87 ? 10.542 -3.597 -18.312 1.00 90.88 87 ASN A CA 1
ATOM 699 C C . ASN A 1 87 ? 9.552 -4.675 -18.778 1.00 90.88 87 ASN A C 1
ATOM 701 O O . ASN A 1 87 ? 9.915 -5.536 -19.582 1.00 90.88 87 ASN A O 1
ATOM 705 N N . GLY A 1 88 ? 8.296 -4.638 -18.319 1.00 91.12 88 GLY A N 1
ATOM 706 C CA . GLY A 1 88 ? 7.302 -5.647 -18.678 1.00 91.12 88 GLY A CA 1
ATOM 707 C C . GLY A 1 88 ? 7.549 -6.992 -17.998 1.00 91.12 88 GLY A C 1
ATOM 708 O O . GLY A 1 88 ? 7.053 -8.013 -18.485 1.00 91.12 88 GLY A O 1
ATOM 709 N N . ILE A 1 89 ? 8.299 -7.012 -16.894 1.00 92.50 89 ILE A N 1
ATOM 710 C CA . ILE A 1 89 ? 8.599 -8.225 -16.139 1.00 92.50 89 ILE A CA 1
ATOM 711 C C . ILE A 1 89 ? 7.450 -8.463 -15.159 1.00 92.50 89 ILE A C 1
ATOM 713 O O . ILE A 1 89 ? 6.942 -7.521 -14.552 1.00 92.50 89 ILE A O 1
ATOM 717 N N . PRO A 1 90 ? 6.963 -9.703 -14.995 1.00 92.06 90 PRO A N 1
ATOM 718 C CA . PRO A 1 90 ? 5.864 -9.923 -14.078 1.00 92.06 90 PRO A CA 1
ATOM 719 C C . PRO A 1 90 ? 6.282 -9.635 -12.633 1.00 92.06 90 PRO A C 1
ATOM 721 O O . PRO A 1 90 ? 7.421 -9.907 -12.241 1.00 92.06 90 PRO A O 1
ATOM 724 N N . TYR A 1 91 ? 5.344 -9.146 -11.823 1.00 93.00 91 TYR A N 1
ATOM 725 C CA . TYR A 1 91 ? 5.587 -8.959 -10.394 1.00 93.00 91 TYR A CA 1
ATOM 726 C C . TYR A 1 91 ? 5.846 -10.301 -9.708 1.00 93.00 91 TYR A C 1
ATOM 728 O O . TYR A 1 91 ? 5.238 -11.331 -10.038 1.00 93.00 91 TYR A O 1
ATOM 736 N N . PHE A 1 92 ? 6.743 -10.282 -8.735 1.00 93.75 92 PHE A N 1
ATOM 737 C CA . PHE A 1 92 ? 6.925 -11.359 -7.782 1.00 93.75 92 PHE A CA 1
ATOM 738 C C . PHE A 1 92 ? 6.008 -11.168 -6.584 1.00 93.75 92 PHE A C 1
ATOM 740 O O . PHE A 1 92 ? 5.742 -10.049 -6.159 1.00 93.75 92 PHE A O 1
ATOM 747 N N . TYR A 1 93 ? 5.474 -12.274 -6.085 1.00 93.56 93 TYR A N 1
ATOM 748 C CA . TYR A 1 93 ? 4.541 -12.320 -4.979 1.00 93.56 93 TYR A CA 1
ATOM 749 C C . TYR A 1 93 ? 4.833 -13.534 -4.113 1.00 93.56 93 TYR A C 1
ATOM 751 O O . TYR A 1 93 ? 4.757 -14.675 -4.576 1.00 93.56 93 TYR A O 1
ATOM 759 N N . PHE A 1 94 ? 5.101 -13.265 -2.844 1.00 93.31 94 PHE A N 1
ATOM 760 C CA . PHE A 1 94 ? 5.236 -14.273 -1.810 1.00 93.31 94 PHE A CA 1
ATOM 761 C C . PHE A 1 94 ? 4.281 -13.933 -0.671 1.00 93.31 94 PHE A C 1
ATOM 763 O O . PHE A 1 94 ? 4.102 -12.766 -0.319 1.00 93.31 94 PHE A O 1
ATOM 770 N N . ALA A 1 95 ? 3.646 -14.949 -0.100 1.00 91.19 95 ALA A N 1
ATOM 771 C CA . ALA A 1 95 ? 2.746 -14.787 1.026 1.00 91.19 95 ALA A CA 1
ATOM 772 C C . ALA A 1 95 ? 2.853 -15.984 1.949 1.00 91.19 95 ALA A C 1
ATOM 774 O O . ALA A 1 95 ? 2.790 -17.124 1.485 1.00 91.19 95 ALA A O 1
ATOM 775 N N . ASP A 1 96 ? 2.937 -15.713 3.247 1.00 83.56 96 ASP A N 1
ATOM 776 C CA . ASP A 1 96 ? 2.762 -16.771 4.222 1.00 83.56 96 ASP A CA 1
ATOM 777 C C . ASP A 1 96 ? 1.267 -17.074 4.365 1.00 83.56 96 ASP A C 1
ATOM 779 O O . ASP A 1 96 ? 0.472 -16.242 4.807 1.00 83.56 96 ASP A O 1
ATOM 783 N N . THR A 1 97 ? 0.865 -18.257 3.908 1.00 68.12 97 THR A N 1
ATOM 784 C CA . THR A 1 97 ? -0.544 -18.686 3.880 1.00 68.12 97 THR A CA 1
ATOM 785 C C . THR A 1 97 ? -0.893 -19.652 5.002 1.00 68.12 97 THR A C 1
ATOM 787 O O . THR A 1 97 ? -2.069 -19.961 5.211 1.00 68.12 97 THR A O 1
ATOM 790 N N . THR A 1 98 ? 0.109 -20.109 5.745 1.00 59.94 98 THR A N 1
ATOM 791 C CA . THR A 1 98 ? -0.031 -21.040 6.857 1.00 59.94 98 THR A CA 1
ATOM 792 C C . THR A 1 98 ? 0.469 -20.304 8.077 1.00 59.94 98 THR A C 1
ATOM 794 O O . THR A 1 98 ? 1.629 -19.949 8.098 1.00 59.94 98 THR A O 1
ATOM 797 N N . ASN A 1 99 ? -0.392 -20.037 9.059 1.00 58.25 99 ASN A N 1
ATOM 798 C CA . ASN A 1 99 ? -0.109 -19.260 10.276 1.00 58.25 99 ASN A CA 1
ATOM 799 C C . ASN A 1 99 ? 0.922 -19.980 11.184 1.00 58.25 99 ASN A C 1
ATOM 801 O O . ASN A 1 99 ? 0.627 -20.407 12.298 1.00 58.25 99 ASN A O 1
ATOM 805 N N . THR A 1 100 ? 2.102 -20.233 10.633 1.00 56.22 100 THR A N 1
ATOM 806 C CA . THR A 1 100 ? 3.273 -20.832 11.245 1.00 56.22 100 THR A CA 1
ATOM 807 C C . THR A 1 100 ? 4.008 -19.708 11.951 1.00 56.22 100 THR A C 1
ATOM 809 O O . THR A 1 100 ? 3.931 -18.561 11.532 1.00 56.22 100 THR A O 1
ATOM 812 N N . SER A 1 101 ? 4.697 -19.985 13.049 1.00 58.09 101 SER A N 1
ATOM 813 C CA . SER A 1 101 ? 5.419 -18.973 13.838 1.00 58.09 101 SER A CA 1
ATOM 814 C C . SER A 1 101 ? 6.601 -18.312 13.098 1.00 58.09 101 SER A C 1
ATOM 816 O O . SER A 1 101 ? 7.497 -17.772 13.739 1.00 58.09 101 SER A O 1
ATOM 818 N N . ASP A 1 102 ? 6.616 -18.374 11.770 1.00 71.19 102 ASP A N 1
ATOM 819 C CA . ASP A 1 102 ? 7.725 -18.082 10.884 1.00 71.19 102 ASP A CA 1
ATOM 820 C C . ASP A 1 102 ? 7.415 -16.805 10.096 1.00 71.19 102 ASP A C 1
ATOM 822 O O . ASP A 1 102 ? 6.470 -16.743 9.313 1.00 71.19 102 ASP A O 1
ATOM 826 N N . SER A 1 103 ? 8.155 -15.735 10.375 1.00 84.06 103 SER A N 1
ATOM 827 C CA . SER A 1 103 ? 7.847 -14.404 9.841 1.00 84.06 103 SER A CA 1
ATOM 828 C C . SER A 1 103 ? 8.499 -14.189 8.477 1.00 84.06 103 SER A C 1
ATOM 830 O O . SER A 1 103 ? 9.572 -14.710 8.201 1.00 84.06 103 SER A O 1
ATOM 832 N N . ILE A 1 104 ? 7.880 -13.365 7.633 1.00 90.00 104 ILE A N 1
ATOM 833 C CA . ILE A 1 104 ? 8.585 -12.760 6.493 1.00 90.00 104 ILE A CA 1
ATOM 834 C C . ILE A 1 104 ? 9.445 -11.611 7.028 1.00 90.00 104 ILE A C 1
ATOM 836 O O . ILE A 1 104 ? 8.980 -10.842 7.876 1.00 90.00 104 ILE A O 1
ATOM 840 N N . TYR A 1 105 ? 10.666 -11.465 6.519 1.00 89.50 105 TYR A N 1
ATOM 841 C CA . TYR A 1 105 ? 11.591 -10.406 6.922 1.00 89.50 105 TYR A CA 1
ATOM 842 C C . TYR A 1 105 ? 11.861 -9.450 5.763 1.00 89.50 105 TYR A C 1
ATOM 844 O O . TYR A 1 105 ? 12.219 -9.886 4.673 1.00 89.50 105 TYR A O 1
ATOM 852 N N . ILE A 1 106 ? 11.734 -8.144 6.008 1.00 90.44 106 ILE A N 1
ATOM 853 C CA . ILE A 1 106 ? 12.150 -7.089 5.075 1.00 90.44 106 ILE A CA 1
ATOM 854 C C . ILE A 1 106 ? 13.322 -6.342 5.701 1.00 90.44 106 ILE A C 1
ATOM 856 O O . ILE A 1 106 ? 13.183 -5.788 6.790 1.00 90.44 106 ILE A O 1
ATOM 860 N N . ASP A 1 107 ? 14.482 -6.344 5.046 1.00 88.69 107 ASP A N 1
ATOM 861 C CA . ASP A 1 107 ? 15.720 -5.745 5.569 1.00 88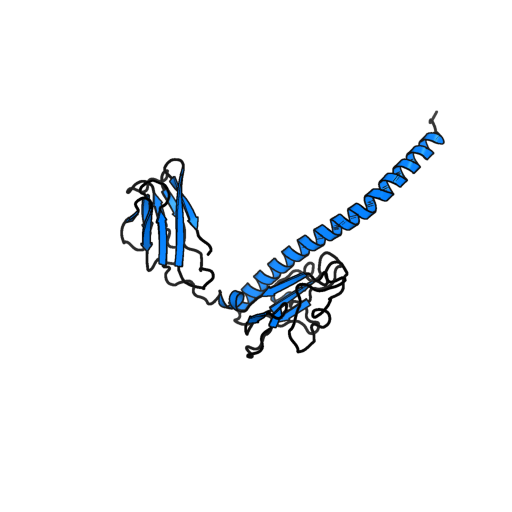.69 107 ASP A CA 1
ATOM 862 C C . ASP A 1 107 ? 16.078 -6.245 6.986 1.00 88.69 107 ASP A C 1
ATOM 864 O O . ASP A 1 107 ? 16.565 -5.496 7.835 1.00 88.69 107 ASP A O 1
ATOM 868 N N . GLY A 1 108 ? 15.789 -7.520 7.264 1.00 85.19 108 GLY A N 1
ATOM 869 C CA . GLY A 1 108 ? 15.989 -8.144 8.576 1.00 85.19 108 GLY A CA 1
ATOM 870 C C . GLY A 1 108 ? 14.914 -7.825 9.624 1.00 85.19 108 GLY A C 1
ATOM 871 O O . GLY A 1 108 ? 15.004 -8.320 10.746 1.00 85.19 108 GLY A O 1
ATOM 872 N N . ILE A 1 109 ? 13.885 -7.045 9.283 1.00 85.12 109 ILE A N 1
ATOM 873 C CA . ILE A 1 109 ? 12.776 -6.696 10.180 1.00 85.12 109 ILE A CA 1
ATOM 874 C C . ILE A 1 109 ? 11.580 -7.617 9.893 1.00 85.12 109 ILE A C 1
ATOM 876 O O . ILE A 1 109 ? 11.103 -7.640 8.756 1.00 85.12 109 ILE A O 1
ATOM 880 N N . PRO A 1 110 ? 11.056 -8.361 10.885 1.00 88.88 110 PRO A N 1
ATOM 881 C CA . PRO A 1 110 ? 9.885 -9.204 10.679 1.00 88.88 110 PRO A CA 1
ATOM 882 C C . PRO A 1 110 ? 8.633 -8.354 10.441 1.00 88.88 110 PRO A C 1
ATOM 884 O O . PRO A 1 110 ? 8.375 -7.398 11.172 1.00 88.88 110 PRO A O 1
ATOM 887 N N . ILE A 1 111 ? 7.807 -8.745 9.468 1.00 84.88 111 ILE A N 1
ATOM 888 C CA . ILE A 1 111 ? 6.507 -8.100 9.197 1.00 84.88 111 ILE A CA 1
ATOM 889 C C . ILE A 1 111 ? 5.330 -8.814 9.882 1.00 84.88 111 ILE A C 1
ATOM 891 O O . ILE A 1 111 ? 4.177 -8.452 9.653 1.00 84.88 111 ILE A O 1
ATOM 895 N N . GLY A 1 112 ? 5.619 -9.801 10.735 1.00 83.69 112 GLY A N 1
ATOM 896 C CA . GLY A 1 112 ? 4.663 -10.576 11.528 1.00 83.69 112 GLY A CA 1
ATOM 897 C C . GLY A 1 112 ? 4.487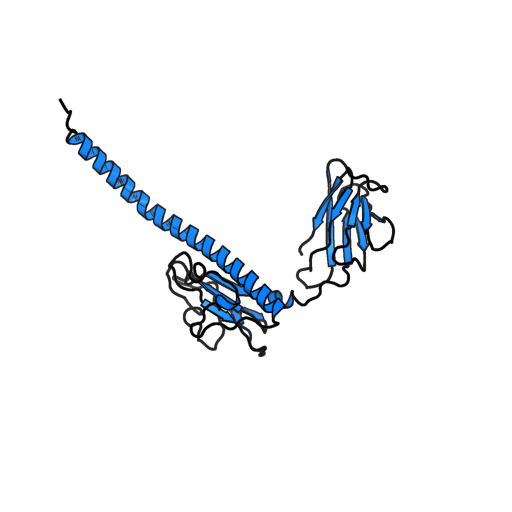 -12.025 11.060 1.00 83.69 112 GLY A C 1
ATOM 898 O O . GLY A 1 112 ? 5.042 -12.432 10.042 1.00 83.69 112 GLY A O 1
ATOM 899 N N . SER A 1 113 ? 3.692 -12.793 11.812 1.00 81.75 113 SER A N 1
ATOM 900 C CA . SER A 1 113 ? 3.416 -14.229 11.600 1.00 81.75 113 SER A CA 1
ATOM 901 C C . SER A 1 113 ? 2.519 -14.521 10.394 1.00 81.75 113 SER A C 1
ATOM 903 O O . SER A 1 113 ? 2.314 -15.669 10.023 1.00 81.75 113 SER A O 1
ATOM 905 N N . ILE A 1 114 ? 1.938 -13.479 9.805 1.00 83.81 114 ILE A N 1
ATOM 906 C CA . ILE A 1 114 ? 1.238 -13.552 8.531 1.00 83.81 114 ILE A CA 1
ATOM 907 C C . ILE A 1 114 ? 1.535 -12.281 7.755 1.00 83.81 114 ILE A C 1
ATOM 909 O O . ILE A 1 114 ? 1.410 -11.173 8.275 1.00 83.81 114 ILE A O 1
ATOM 913 N N . GLY A 1 115 ? 1.932 -12.428 6.502 1.00 89.75 115 GLY A N 1
ATOM 914 C CA . GLY A 1 115 ? 2.299 -11.291 5.683 1.00 89.75 115 GLY A CA 1
ATOM 915 C C . GLY A 1 115 ? 2.489 -11.683 4.235 1.00 89.75 115 GLY A C 1
ATOM 916 O O . GLY A 1 115 ? 2.486 -12.862 3.874 1.00 89.75 115 GLY A O 1
ATOM 917 N N . ALA A 1 116 ? 2.648 -10.672 3.398 1.00 92.94 116 ALA A N 1
ATOM 918 C CA . ALA A 1 116 ? 2.988 -10.865 2.004 1.00 92.94 116 ALA A CA 1
ATOM 919 C C . ALA A 1 116 ? 3.946 -9.787 1.519 1.00 92.94 116 ALA A C 1
ATOM 921 O O . ALA A 1 116 ? 3.981 -8.683 2.059 1.00 92.94 116 ALA A O 1
ATOM 922 N N . VAL A 1 117 ? 4.674 -10.091 0.456 1.00 94.50 117 VAL A N 1
ATOM 923 C CA . VAL A 1 117 ? 5.533 -9.148 -0.250 1.00 94.50 117 VAL A CA 1
ATOM 924 C C . VAL A 1 117 ? 5.237 -9.222 -1.740 1.00 94.50 117 VAL A C 1
ATOM 926 O O . VAL A 1 117 ? 4.957 -10.293 -2.284 1.00 94.50 117 VAL A O 1
ATOM 929 N N . ILE A 1 118 ? 5.252 -8.063 -2.389 1.00 95.00 118 ILE A N 1
ATOM 930 C CA . ILE A 1 118 ? 5.138 -7.924 -3.838 1.00 95.00 118 ILE A CA 1
ATOM 931 C C . ILE A 1 118 ? 6.358 -7.144 -4.312 1.00 95.00 118 ILE A C 1
ATOM 933 O O . ILE A 1 118 ? 6.668 -6.108 -3.725 1.00 95.00 118 ILE A O 1
ATOM 937 N N . ILE A 1 119 ? 7.031 -7.628 -5.351 1.00 95.94 119 ILE A N 1
ATOM 938 C CA . ILE A 1 119 ? 8.322 -7.106 -5.809 1.00 95.94 119 ILE A CA 1
ATOM 939 C C . ILE A 1 119 ? 8.272 -6.891 -7.322 1.00 95.94 119 ILE A C 1
ATOM 941 O O . ILE A 1 119 ? 7.782 -7.742 -8.067 1.00 95.94 119 ILE A O 1
ATOM 945 N N . SER A 1 120 ? 8.778 -5.751 -7.771 1.00 96.06 120 SER A N 1
ATOM 946 C CA . SER A 1 120 ? 9.142 -5.470 -9.158 1.00 96.06 120 SER A CA 1
ATOM 947 C C . SER A 1 120 ? 10.659 -5.533 -9.290 1.00 96.06 120 SER A C 1
ATOM 949 O O . SER A 1 120 ? 11.343 -5.007 -8.415 1.00 96.06 120 SER A O 1
ATOM 951 N N . ALA A 1 121 ? 11.147 -6.093 -10.400 1.00 95.25 121 ALA A N 1
ATOM 952 C CA . ALA A 1 121 ? 12.568 -6.235 -10.747 1.00 95.25 121 ALA A CA 1
ATOM 953 C C . ALA A 1 121 ? 13.266 -4.901 -11.079 1.00 95.25 121 ALA A C 1
ATOM 955 O O . ALA A 1 121 ? 14.322 -4.879 -11.704 1.00 95.25 121 ALA A O 1
ATOM 956 N N . GLY A 1 122 ? 12.586 -3.787 -10.803 1.00 94.38 122 GLY A N 1
ATOM 957 C CA . GLY A 1 122 ? 13.123 -2.461 -10.996 1.00 94.38 122 GLY A CA 1
ATOM 958 C C . GLY A 1 122 ? 13.485 -2.131 -12.445 1.00 94.38 122 GLY A C 1
ATOM 959 O O . GLY A 1 122 ? 13.160 -2.847 -13.403 1.00 94.38 122 GLY A O 1
ATOM 960 N N . PRO A 1 123 ? 14.119 -0.972 -12.645 1.00 94.06 123 PRO A N 1
ATOM 961 C CA . PRO A 1 123 ? 14.601 -0.587 -13.957 1.00 94.06 123 PRO A CA 1
ATOM 962 C C . PRO A 1 123 ? 15.744 -1.409 -14.553 1.00 94.06 123 PRO A C 1
ATOM 964 O O . PRO A 1 123 ? 15.873 -1.388 -15.780 1.00 94.06 123 PRO A O 1
ATOM 967 N N . ASN A 1 124 ? 16.567 -2.099 -13.763 1.00 93.69 124 ASN A N 1
ATOM 968 C CA . ASN A 1 124 ? 17.632 -2.947 -14.303 1.00 93.69 124 ASN A CA 1
ATOM 969 C C . ASN A 1 124 ? 17.073 -4.270 -14.880 1.00 93.69 124 ASN A C 1
ATOM 971 O O . ASN A 1 124 ? 17.756 -4.949 -15.655 1.00 93.69 124 ASN A O 1
ATOM 975 N N . GLY A 1 125 ? 15.811 -4.586 -14.560 1.00 94.12 125 GLY A N 1
ATOM 976 C CA . GLY A 1 125 ? 15.076 -5.742 -15.056 1.00 94.12 125 GLY A CA 1
ATOM 977 C C . GLY A 1 125 ? 15.509 -7.063 -14.422 1.00 94.12 125 GLY A C 1
ATOM 978 O O . GLY A 1 125 ? 15.326 -8.126 -15.024 1.00 94.12 125 GLY A O 1
ATOM 979 N N . LYS A 1 126 ? 16.121 -7.016 -13.243 1.00 94.75 126 LYS A N 1
ATOM 980 C CA . LYS A 1 126 ? 16.620 -8.161 -12.492 1.00 94.75 126 LYS A CA 1
ATOM 981 C C . LYS A 1 126 ? 16.214 -8.003 -11.037 1.00 94.75 126 LYS A C 1
ATOM 983 O O . LYS A 1 126 ? 16.267 -6.921 -10.487 1.00 94.75 126 LYS A O 1
ATOM 988 N N . PHE A 1 127 ? 15.828 -9.113 -10.427 1.00 94.81 127 PHE A N 1
ATOM 989 C CA . PHE A 1 127 ? 15.660 -9.139 -8.984 1.00 94.81 127 PHE A CA 1
ATOM 990 C C . PHE A 1 127 ? 17.034 -9.255 -8.326 1.00 94.81 127 PHE A C 1
ATOM 992 O O . PHE A 1 127 ? 17.817 -10.138 -8.696 1.00 94.81 127 PHE A O 1
ATOM 999 N N . ASP A 1 128 ? 17.309 -8.397 -7.351 1.00 94.56 128 ASP A N 1
ATOM 1000 C CA . ASP A 1 128 ? 18.633 -8.214 -6.768 1.00 94.56 128 ASP A CA 1
ATOM 1001 C C . ASP A 1 128 ? 18.693 -8.662 -5.305 1.00 94.56 128 ASP A C 1
ATOM 1003 O O . ASP A 1 128 ? 17.688 -8.790 -4.601 1.00 94.56 128 ASP A O 1
ATOM 1007 N N . GLY A 1 129 ? 19.911 -8.904 -4.813 1.00 93.00 129 GLY A N 1
ATOM 1008 C CA . GLY A 1 129 ? 20.142 -9.274 -3.417 1.00 93.00 129 GLY A CA 1
ATOM 1009 C C . GLY A 1 129 ? 19.301 -10.481 -2.992 1.00 93.00 129 GLY A C 1
ATOM 1010 O O . GLY A 1 129 ? 19.282 -11.509 -3.672 1.00 93.00 129 GLY A O 1
ATOM 1011 N N . GLN A 1 130 ? 18.588 -10.346 -1.873 1.00 92.06 130 GLN A N 1
ATOM 1012 C CA . GLN A 1 130 ? 17.686 -11.391 -1.366 1.00 92.06 130 GLN A CA 1
ATOM 1013 C C . GLN A 1 130 ? 16.415 -11.585 -2.210 1.00 92.06 130 GLN A C 1
ATOM 1015 O O . GLN A 1 130 ? 15.759 -12.611 -2.092 1.00 92.06 130 GLN A O 1
ATOM 1020 N N . ASN A 1 131 ? 16.082 -10.657 -3.109 1.00 94.06 131 ASN A N 1
ATOM 1021 C CA . ASN A 1 131 ? 14.907 -10.794 -3.971 1.00 94.06 131 ASN A CA 1
ATOM 1022 C C . ASN A 1 131 ? 15.183 -11.681 -5.200 1.00 94.06 131 ASN A C 1
ATOM 1024 O O . ASN A 1 131 ? 14.240 -12.108 -5.870 1.00 94.06 131 ASN A O 1
ATOM 1028 N N . SER A 1 132 ? 16.460 -11.962 -5.494 1.00 93.00 132 SER A N 1
ATOM 1029 C CA . SER A 1 132 ? 16.895 -12.747 -6.658 1.00 93.00 132 SER A CA 1
ATOM 1030 C C . SER A 1 132 ? 16.409 -14.202 -6.647 1.00 93.00 132 SER A C 1
ATOM 1032 O O . SER A 1 132 ? 16.185 -14.778 -7.714 1.00 93.00 132 SER A O 1
ATOM 1034 N N . ASP A 1 133 ? 16.181 -14.777 -5.461 1.00 87.12 133 ASP A N 1
ATOM 1035 C CA . ASP A 1 133 ? 15.627 -16.120 -5.280 1.00 87.12 133 ASP A CA 1
ATOM 1036 C C . ASP A 1 133 ? 14.419 -16.108 -4.336 1.00 87.12 133 ASP A C 1
ATOM 1038 O O . ASP A 1 133 ? 14.498 -16.444 -3.157 1.00 87.12 133 ASP A O 1
ATOM 1042 N N . ILE A 1 134 ? 13.252 -15.776 -4.890 1.00 84.25 134 ILE A N 1
ATOM 1043 C CA . ILE A 1 134 ? 11.973 -15.817 -4.166 1.00 84.25 134 ILE A CA 1
ATOM 1044 C C . ILE A 1 134 ? 11.552 -17.232 -3.730 1.00 84.25 134 ILE A C 1
ATOM 1046 O O . ILE A 1 134 ? 10.618 -17.384 -2.940 1.00 84.25 134 ILE A O 1
ATOM 1050 N N . SER A 1 135 ? 12.199 -18.272 -4.265 1.00 80.38 135 SER A N 1
ATOM 1051 C CA . SER A 1 135 ? 11.932 -19.656 -3.876 1.00 80.38 135 SER A CA 1
ATOM 1052 C C . SER A 1 135 ? 12.740 -20.110 -2.666 1.00 80.38 135 SER A C 1
ATOM 1054 O O . SER A 1 135 ? 12.455 -21.181 -2.119 1.00 80.38 135 SER A O 1
ATOM 1056 N N . SER A 1 136 ? 13.693 -19.284 -2.219 1.00 77.94 136 SER A N 1
ATOM 1057 C CA . SER A 1 136 ? 14.464 -19.537 -1.012 1.00 77.94 136 SER A CA 1
ATOM 1058 C C . SER A 1 136 ? 13.529 -19.724 0.190 1.00 77.94 136 SER A C 1
ATOM 1060 O O . SER A 1 136 ? 12.608 -18.929 0.406 1.00 77.94 136 SER A O 1
ATOM 1062 N N . PRO A 1 137 ? 13.743 -20.766 1.013 1.00 76.06 137 PRO A N 1
ATOM 1063 C CA . PRO A 1 137 ? 12.944 -20.997 2.210 1.00 76.06 137 PRO A CA 1
ATOM 1064 C C . PRO A 1 137 ? 13.230 -19.977 3.321 1.00 76.06 137 PRO A C 1
ATOM 1066 O O . PRO A 1 137 ? 12.586 -20.045 4.364 1.00 76.06 137 PRO A O 1
ATOM 1069 N N . ASP A 1 138 ? 14.198 -19.073 3.134 1.00 83.38 138 ASP A N 1
ATOM 1070 C CA . ASP A 1 138 ? 14.644 -18.130 4.160 1.00 83.38 138 ASP A CA 1
ATOM 1071 C C . ASP A 1 138 ? 13.621 -17.017 4.458 1.00 83.38 138 ASP A C 1
ATOM 1073 O O . ASP A 1 138 ? 13.601 -16.508 5.576 1.00 83.38 138 ASP A O 1
ATOM 1077 N N . ARG A 1 139 ? 12.726 -16.690 3.511 1.00 89.12 139 ARG A N 1
ATOM 1078 C CA . ARG A 1 139 ? 11.691 -15.643 3.635 1.00 89.12 139 ARG A CA 1
ATOM 1079 C C . ARG A 1 139 ? 12.259 -14.244 3.910 1.00 89.12 139 ARG A C 1
ATOM 1081 O O . ARG A 1 139 ? 11.551 -13.393 4.466 1.00 89.12 139 ARG A O 1
ATOM 1088 N N . TYR A 1 140 ? 13.511 -13.999 3.530 1.00 92.00 140 TYR A N 1
ATOM 1089 C CA . TYR A 1 140 ? 14.129 -12.684 3.630 1.00 92.00 140 TYR A CA 1
ATOM 1090 C C . TYR A 1 140 ? 14.029 -11.947 2.299 1.00 92.00 140 TYR A C 1
ATOM 1092 O O . TYR A 1 140 ? 14.330 -12.487 1.243 1.00 92.00 140 TYR A O 1
ATOM 1100 N N . PHE A 1 141 ? 13.644 -10.680 2.367 1.00 94.06 141 PHE A N 1
ATOM 1101 C CA . PHE A 1 141 ? 13.574 -9.778 1.226 1.00 94.06 141 PHE A CA 1
ATOM 1102 C C . PHE A 1 141 ? 14.228 -8.449 1.588 1.00 94.06 141 PHE A C 1
ATOM 1104 O O . PHE A 1 141 ? 14.347 -8.086 2.763 1.00 94.06 141 PHE A O 1
ATOM 1111 N N . GLN A 1 142 ? 14.640 -7.699 0.575 1.00 92.31 142 GLN A N 1
ATOM 1112 C CA . GLN A 1 142 ? 15.380 -6.452 0.758 1.00 92.31 142 GLN A CA 1
ATOM 1113 C C . GLN A 1 142 ? 14.708 -5.323 0.010 1.00 92.31 142 GLN A C 1
ATOM 1115 O O . GLN A 1 142 ? 14.368 -5.503 -1.150 1.00 92.31 142 GLN A O 1
ATOM 1120 N N . SER A 1 143 ? 14.533 -4.168 0.658 1.00 92.00 143 SER A N 1
ATOM 1121 C CA . SER A 1 143 ? 14.038 -2.938 0.013 1.00 92.00 143 SER A CA 1
ATOM 1122 C C . SER A 1 143 ? 15.161 -2.030 -0.472 1.00 92.00 143 SER A C 1
ATOM 1124 O O . SER A 1 143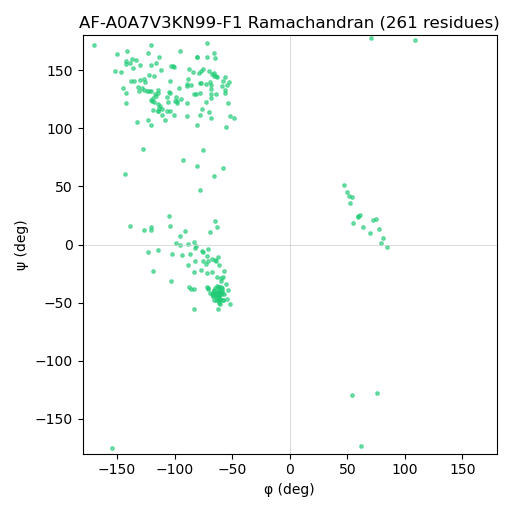 ? 14.925 -1.042 -1.166 1.00 92.00 143 SER A O 1
ATOM 1126 N N . LYS A 1 144 ? 16.390 -2.369 -0.091 1.00 91.75 144 LYS A N 1
ATOM 1127 C CA . LYS A 1 144 ? 17.611 -1.639 -0.399 1.00 91.75 144 LYS A CA 1
ATOM 1128 C C . LYS A 1 144 ? 18.788 -2.605 -0.431 1.00 91.75 144 LYS A C 1
ATOM 1130 O O . LYS A 1 144 ? 18.839 -3.564 0.337 1.00 91.75 144 LYS A O 1
ATOM 1135 N N . GLY A 1 145 ? 19.778 -2.288 -1.253 1.00 89.31 145 GLY A N 1
ATOM 1136 C CA . GLY A 1 145 ? 20.991 -3.081 -1.401 1.00 89.31 145 GLY A CA 1
ATOM 1137 C C . GLY A 1 145 ? 22.168 -2.244 -1.888 1.00 89.31 145 GLY A C 1
ATOM 1138 O O . GLY A 1 145 ? 22.083 -1.021 -1.995 1.00 89.31 145 GLY A O 1
ATOM 1139 N N . ALA A 1 146 ? 23.289 -2.913 -2.142 1.00 89.06 146 ALA A N 1
ATOM 1140 C CA . ALA A 1 146 ? 24.469 -2.311 -2.755 1.00 89.06 146 ALA A CA 1
ATOM 1141 C C . ALA A 1 146 ? 24.470 -2.538 -4.276 1.00 89.06 146 ALA A C 1
ATOM 1143 O O . ALA A 1 146 ? 23.750 -3.395 -4.779 1.00 89.06 146 ALA A O 1
ATOM 1144 N N . GLY A 1 147 ? 25.327 -1.812 -4.998 1.00 90.44 147 GLY A N 1
ATOM 1145 C CA . GLY A 1 147 ? 25.518 -2.015 -6.434 1.00 90.44 147 GLY A CA 1
ATOM 1146 C C . GLY A 1 147 ? 24.373 -1.452 -7.272 1.00 90.44 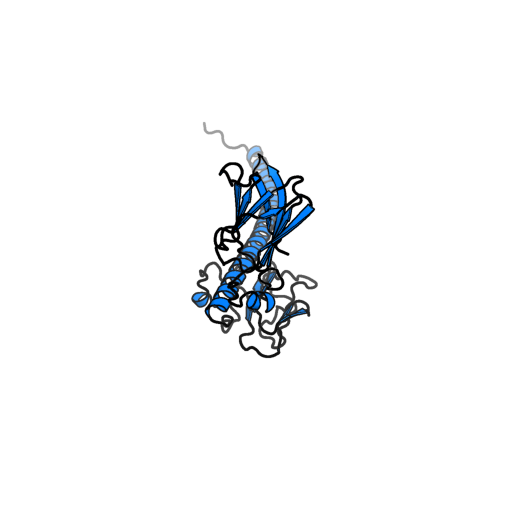147 GLY A C 1
ATOM 1147 O O . GLY A 1 147 ? 24.044 -0.273 -7.154 1.00 90.44 147 GLY A O 1
ATOM 1148 N N . ASP A 1 148 ? 23.819 -2.288 -8.142 1.00 91.00 148 ASP A N 1
ATOM 1149 C CA . ASP A 1 148 ? 22.748 -1.982 -9.091 1.00 91.00 148 ASP A CA 1
ATOM 1150 C C . ASP A 1 148 ? 21.335 -2.238 -8.548 1.00 91.00 148 ASP A C 1
ATOM 1152 O O . ASP A 1 148 ? 20.390 -2.151 -9.327 1.00 91.00 148 ASP A O 1
ATOM 1156 N N . PHE A 1 149 ? 21.200 -2.466 -7.233 1.00 94.44 149 PHE A N 1
ATOM 1157 C CA . PHE A 1 149 ? 19.928 -2.710 -6.555 1.00 94.44 149 PHE A CA 1
ATOM 1158 C C . PHE A 1 149 ? 18.890 -1.627 -6.876 1.00 94.44 149 PHE A C 1
ATOM 1160 O O . P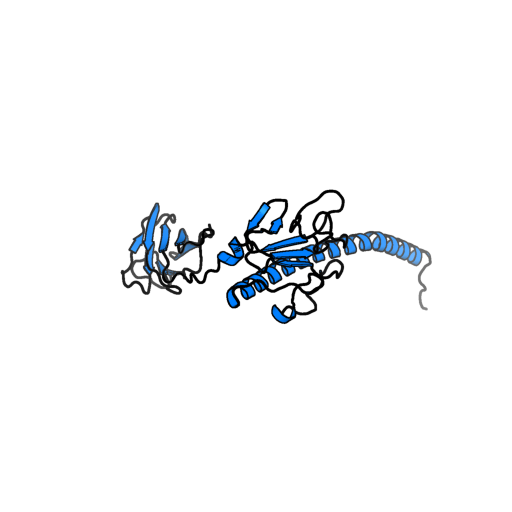HE A 1 149 ? 19.009 -0.485 -6.412 1.00 94.44 149 PHE A O 1
ATOM 1167 N N . ASP A 1 150 ? 17.858 -1.990 -7.635 1.00 94.31 150 ASP A N 1
ATOM 1168 C CA . ASP A 1 150 ? 16.771 -1.072 -7.986 1.00 94.31 150 ASP A CA 1
ATOM 1169 C C . ASP A 1 150 ? 15.363 -1.685 -7.938 1.00 94.31 150 ASP A C 1
ATOM 1171 O O . ASP A 1 150 ? 14.393 -1.062 -8.389 1.00 94.31 150 ASP A O 1
ATOM 1175 N N . ASP A 1 151 ? 15.246 -2.845 -7.286 1.00 95.75 151 ASP A N 1
ATOM 1176 C CA . ASP A 1 151 ? 13.975 -3.482 -6.962 1.00 95.75 151 ASP A CA 1
ATOM 1177 C C . ASP A 1 151 ? 13.020 -2.532 -6.235 1.00 95.75 151 ASP A C 1
ATOM 1179 O O . ASP A 1 151 ? 13.381 -1.795 -5.311 1.00 95.75 151 ASP A O 1
ATOM 1183 N N . ILE A 1 152 ? 11.745 -2.610 -6.610 1.00 95.12 152 ILE A N 1
ATOM 1184 C CA . ILE A 1 152 ? 10.670 -1.860 -5.960 1.00 95.12 152 ILE A CA 1
ATOM 1185 C C . ILE A 1 152 ? 9.761 -2.871 -5.286 1.00 95.12 152 ILE A C 1
ATOM 1187 O O . ILE A 1 152 ? 9.088 -3.648 -5.963 1.00 95.12 152 ILE A O 1
ATOM 1191 N N . LEU A 1 153 ? 9.693 -2.837 -3.958 1.00 94.69 153 LEU A N 1
ATOM 1192 C CA . LEU A 1 153 ? 8.828 -3.737 -3.206 1.00 94.69 153 LEU A CA 1
ATOM 1193 C C . LEU A 1 153 ? 7.802 -3.016 -2.355 1.00 94.69 153 LEU A C 1
ATOM 1195 O O . LEU A 1 153 ? 7.997 -1.894 -1.886 1.00 94.69 153 LEU A O 1
ATOM 1199 N N . ILE A 1 154 ? 6.713 -3.729 -2.102 1.00 94.44 154 ILE A N 1
ATOM 1200 C CA . ILE A 1 154 ? 5.749 -3.380 -1.077 1.00 94.44 154 ILE A CA 1
ATOM 1201 C C . ILE A 1 154 ? 5.456 -4.606 -0.218 1.00 94.44 154 ILE A C 1
ATOM 1203 O O . ILE A 1 154 ? 5.187 -5.696 -0.723 1.00 94.44 154 ILE A O 1
ATOM 1207 N N . ALA A 1 155 ? 5.491 -4.413 1.095 1.00 92.81 155 ALA A N 1
ATOM 1208 C CA . ALA A 1 155 ? 5.106 -5.430 2.057 1.00 92.81 155 ALA A CA 1
ATOM 1209 C C . ALA A 1 155 ? 3.686 -5.180 2.574 1.00 92.81 155 ALA A C 1
ATOM 1211 O O . ALA A 1 155 ? 3.189 -4.047 2.603 1.00 92.81 155 ALA A O 1
ATOM 1212 N N . ILE A 1 156 ? 3.042 -6.267 2.976 1.00 92.19 156 ILE A N 1
ATOM 1213 C CA . ILE A 1 156 ? 1.766 -6.310 3.674 1.00 92.19 156 ILE A CA 1
ATOM 1214 C C . ILE A 1 156 ? 2.047 -7.011 4.992 1.00 92.19 156 ILE A C 1
ATOM 1216 O O . ILE A 1 156 ? 2.228 -8.229 5.024 1.00 92.19 156 ILE A O 1
ATOM 1220 N N . SER A 1 157 ? 2.139 -6.228 6.058 1.00 88.75 157 SER A N 1
ATOM 1221 C CA . SER A 1 157 ? 2.452 -6.754 7.386 1.00 88.75 157 SER A CA 1
ATOM 1222 C C . SER A 1 157 ? 1.229 -7.363 8.066 1.00 88.75 157 SER A C 1
ATOM 1224 O O . SER A 1 157 ? 0.084 -7.030 7.751 1.00 88.75 157 SER A O 1
ATOM 1226 N N . GLN A 1 158 ? 1.466 -8.195 9.076 1.00 84.06 158 GLN A N 1
ATOM 1227 C CA . GLN A 1 158 ? 0.433 -8.688 9.977 1.00 84.06 158 GLN A CA 1
ATOM 1228 C C . GLN A 1 158 ? -0.363 -7.531 10.581 1.00 84.06 158 GLN A C 1
ATOM 1230 O O . GLN A 1 158 ? -1.578 -7.632 10.676 1.00 84.06 158 GLN A O 1
ATOM 1235 N N . ALA A 1 159 ? 0.281 -6.417 10.937 1.00 76.69 159 ALA A N 1
ATOM 1236 C CA . ALA A 1 159 ? -0.420 -5.242 11.445 1.00 76.69 159 ALA A CA 1
ATOM 1237 C C . ALA A 1 159 ? -1.448 -4.713 10.432 1.00 76.69 159 ALA A C 1
ATOM 1239 O O . ALA A 1 159 ? -2.550 -4.356 10.818 1.00 76.69 159 ALA A O 1
ATOM 1240 N N . GLU A 1 160 ? -1.162 -4.747 9.132 1.00 79.62 160 GLU A N 1
ATOM 1241 C CA . GLU A 1 160 ? -2.075 -4.298 8.064 1.00 79.62 160 GLU A CA 1
ATOM 1242 C C . GLU A 1 160 ? -3.193 -5.299 7.740 1.00 79.62 160 GLU A C 1
ATOM 1244 O O . GLU A 1 160 ? -4.239 -4.938 7.195 1.00 79.62 160 GLU A O 1
ATOM 1249 N N . LEU A 1 161 ? -2.971 -6.568 8.077 1.00 77.38 161 LEU A N 1
ATOM 1250 C CA . LEU A 1 161 ? -3.954 -7.642 7.949 1.00 77.38 161 LEU A CA 1
ATOM 1251 C C . LEU A 1 161 ? -4.864 -7.718 9.184 1.00 77.38 161 LEU A C 1
ATOM 1253 O O . LEU A 1 161 ? -6.069 -7.935 9.058 1.00 77.38 161 LEU A O 1
ATOM 1257 N N . ILE A 1 162 ? -4.298 -7.492 10.372 1.00 68.56 162 ILE A N 1
ATOM 1258 C CA . ILE A 1 162 ? -4.964 -7.535 11.682 1.00 68.56 162 ILE A CA 1
ATOM 1259 C C . ILE A 1 162 ? -5.571 -6.185 12.073 1.00 68.56 162 ILE A C 1
ATOM 1261 O O . ILE A 1 162 ? -6.566 -6.169 12.795 1.00 68.56 162 ILE A O 1
ATOM 1265 N N . THR A 1 163 ? -5.163 -5.074 11.447 1.00 52.62 163 THR A N 1
ATOM 1266 C CA . THR A 1 163 ? -5.989 -3.843 11.365 1.00 52.62 163 THR A CA 1
ATOM 1267 C C . THR A 1 163 ? -7.291 -4.073 10.591 1.00 52.62 163 THR A C 1
ATOM 1269 O O . THR A 1 163 ? -7.995 -3.146 10.192 1.00 52.62 163 THR A O 1
ATOM 1272 N N . SER A 1 164 ? -7.664 -5.333 10.366 1.00 44.50 164 SER A N 1
ATOM 1273 C CA . SER A 1 164 ? -9.002 -5.775 10.032 1.00 44.50 164 SER A CA 1
ATOM 1274 C C . SER A 1 164 ? -9.337 -7.113 10.673 1.00 44.50 164 SER A C 1
ATOM 1276 O O . SER A 1 164 ? -9.741 -8.064 10.009 1.00 44.50 164 SER A O 1
ATOM 1278 N N . GLY A 1 165 ? -9.312 -7.131 12.003 1.00 40.59 165 GLY A N 1
ATOM 1279 C CA . GLY A 1 165 ? -10.520 -7.592 12.661 1.00 40.59 165 GLY A CA 1
ATOM 1280 C C . GLY A 1 165 ? -11.691 -6.761 12.140 1.00 40.59 165 GLY A C 1
ATOM 1281 O O . GLY A 1 165 ? -11.616 -5.541 12.003 1.00 40.59 165 GLY A O 1
ATOM 1282 N N . THR A 1 166 ? -12.802 -7.409 11.860 1.00 43.69 166 THR A N 1
ATOM 1283 C CA . THR A 1 166 ? -14.116 -6.803 12.022 1.00 43.69 166 THR A CA 1
ATOM 1284 C C . THR A 1 166 ? -14.300 -6.350 13.477 1.00 43.69 166 THR A C 1
ATOM 1286 O O . THR A 1 166 ? -15.146 -6.872 14.192 1.00 43.69 166 THR A O 1
ATOM 1289 N N . SER A 1 167 ? -13.533 -5.369 13.941 1.00 47.81 167 SER A N 1
ATOM 1290 C CA . SER A 1 167 ? -14.077 -4.349 14.815 1.00 47.81 167 SER A CA 1
ATOM 1291 C C . SER A 1 167 ? -14.511 -3.214 13.895 1.00 47.81 167 SER A C 1
ATOM 1293 O O . SER A 1 167 ? -13.943 -2.128 13.864 1.00 47.81 167 SER A O 1
ATOM 1295 N N . THR A 1 168 ? -15.613 -3.423 13.162 1.00 53.59 168 THR A N 1
ATOM 1296 C CA . THR A 1 168 ? -16.566 -2.312 13.137 1.00 53.59 168 THR A CA 1
ATOM 1297 C C . THR A 1 168 ? -16.839 -2.062 14.604 1.00 53.59 168 THR A C 1
ATOM 1299 O O . THR A 1 168 ? -17.479 -2.893 15.248 1.00 53.59 168 THR A O 1
ATOM 1302 N N . CYS A 1 169 ? -16.207 -1.036 15.160 1.00 63.19 169 CYS A N 1
ATOM 1303 C CA . CYS A 1 169 ? -16.386 -0.663 16.542 1.00 63.19 169 CYS A CA 1
ATOM 1304 C C . CYS A 1 169 ? -17.882 -0.620 16.777 1.00 63.19 169 CYS A C 1
ATOM 1306 O O . CYS A 1 169 ? -18.549 0.234 16.214 1.00 63.19 169 CYS A O 1
ATOM 1308 N N . THR A 1 170 ? -18.451 -1.571 17.522 1.00 70.06 170 THR A N 1
ATOM 1309 C CA . THR A 1 170 ? -19.907 -1.572 17.730 1.00 70.06 170 THR A CA 1
ATOM 1310 C C . THR A 1 170 ? -20.328 -0.254 18.358 1.00 70.06 170 THR A C 1
ATOM 1312 O O . THR A 1 170 ? -21.434 0.218 18.101 1.00 70.06 170 THR A O 1
ATOM 1315 N N . ASN A 1 171 ? -19.394 0.346 19.107 1.00 78.94 171 ASN A N 1
ATOM 1316 C CA . ASN A 1 171 ? -19.376 1.754 19.406 1.00 78.94 171 ASN A CA 1
ATOM 1317 C C . ASN A 1 171 ? -17.951 2.347 19.411 1.00 78.94 171 ASN A C 1
ATOM 1319 O O . ASN A 1 171 ? -16.987 1.645 19.712 1.00 78.94 171 ASN A O 1
ATOM 1323 N N . TYR A 1 172 ? -17.850 3.649 19.163 1.00 82.38 172 TYR A N 1
ATOM 1324 C CA . TYR A 1 172 ? -16.647 4.471 19.239 1.00 82.38 172 TYR A CA 1
ATOM 1325 C C . TYR A 1 172 ? -16.634 5.325 20.512 1.00 82.38 172 TYR A C 1
ATOM 1327 O O . TYR A 1 172 ? -17.681 5.717 21.036 1.00 82.38 172 TYR A O 1
ATOM 1335 N N . THR A 1 173 ? -15.430 5.662 20.962 1.00 89.81 173 THR A N 1
ATOM 1336 C CA . THR A 1 173 ? -15.175 6.766 21.887 1.00 89.81 173 THR A CA 1
ATOM 1337 C C . THR A 1 173 ? -14.670 7.953 21.075 1.00 89.81 173 THR A C 1
ATOM 1339 O O . THR A 1 173 ? -13.570 7.916 20.531 1.00 89.81 173 THR A O 1
ATOM 1342 N N . VAL A 1 174 ? -15.463 9.014 20.969 1.00 89.81 174 VAL A N 1
ATOM 1343 C CA . VAL A 1 174 ? -15.085 10.228 20.238 1.00 89.81 174 VAL A CA 1
ATOM 1344 C C . VAL A 1 174 ? -14.606 11.280 21.227 1.00 89.81 174 VAL A C 1
ATOM 1346 O O . VAL A 1 174 ? -15.336 11.646 22.143 1.00 89.81 174 VAL A O 1
ATOM 1349 N N . ILE A 1 175 ? -13.389 11.780 21.041 1.00 92.62 175 ILE A N 1
ATOM 1350 C CA . ILE A 1 175 ? -12.786 12.829 21.865 1.00 92.62 175 ILE A CA 1
ATOM 1351 C C . ILE A 1 175 ? -12.682 14.086 21.010 1.00 92.62 175 ILE A C 1
ATOM 1353 O O . ILE A 1 175 ? -11.956 14.103 20.020 1.00 92.62 175 ILE A O 1
ATOM 1357 N N . ILE A 1 176 ? -13.390 15.141 21.399 1.00 94.19 176 ILE A N 1
ATOM 1358 C CA . ILE A 1 176 ? -13.401 16.424 20.694 1.00 94.19 176 ILE A CA 1
ATOM 1359 C C . ILE A 1 176 ? -12.608 17.431 21.515 1.00 94.19 176 ILE A C 1
ATOM 1361 O O . ILE A 1 176 ? -13.015 17.782 22.621 1.00 94.19 176 ILE A O 1
ATOM 1365 N N . ARG A 1 177 ? -11.483 17.904 20.979 1.00 95.62 177 ARG A N 1
ATOM 1366 C CA . ARG A 1 177 ? -10.646 18.960 21.556 1.00 95.62 177 ARG A CA 1
ATOM 1367 C C . ARG A 1 177 ? -10.964 20.280 20.875 1.00 95.62 177 ARG A C 1
ATOM 1369 O O . ARG A 1 177 ? -10.919 20.376 19.652 1.00 95.62 177 ARG A O 1
ATOM 1376 N N . ASN A 1 178 ? -11.269 21.304 21.661 1.00 96.25 178 ASN A N 1
ATOM 1377 C CA . ASN A 1 178 ? -11.524 22.636 21.141 1.00 96.25 178 ASN A CA 1
ATOM 1378 C C . ASN A 1 178 ? -10.319 23.543 21.393 1.00 96.25 178 ASN A C 1
ATOM 1380 O O . ASN A 1 178 ? -10.008 23.872 22.533 1.00 96.25 178 ASN A O 1
ATOM 1384 N N . THR A 1 179 ? -9.678 23.974 20.313 1.00 94.88 179 THR A N 1
ATOM 1385 C CA . THR A 1 179 ? -8.559 24.933 20.307 1.00 94.88 179 THR A CA 1
ATOM 1386 C C . THR A 1 179 ? -8.885 26.181 19.480 1.00 94.88 179 THR A C 1
ATOM 1388 O O . THR A 1 179 ? -8.006 26.973 19.161 1.00 94.88 179 THR A O 1
ATOM 1391 N N . SER A 1 180 ? -10.160 26.362 19.119 1.00 91.69 180 SER A N 1
ATOM 1392 C CA . SER A 1 180 ? -10.609 27.351 18.131 1.00 91.69 180 SER A CA 1
ATOM 1393 C C . SER A 1 180 ? -10.651 28.800 18.618 1.00 91.69 180 SER A C 1
ATOM 1395 O O . SER A 1 180 ? -10.958 29.698 17.836 1.00 91.69 180 SER A O 1
ATOM 1397 N N . GLY A 1 181 ? -10.389 29.051 19.902 1.00 91.12 181 GLY A N 1
ATOM 1398 C CA . GLY A 1 181 ? -10.484 30.381 20.506 1.00 91.12 181 GLY A CA 1
ATOM 1399 C C . GLY A 1 181 ? -11.892 30.784 20.962 1.00 91.12 181 GLY A C 1
ATOM 1400 O O . GLY A 1 181 ? -12.052 31.860 21.527 1.00 91.12 181 GLY A O 1
ATOM 1401 N N . SER A 1 182 ? -12.922 29.958 20.754 1.00 92.62 182 SER A N 1
ATOM 1402 C CA . SER A 1 182 ? -14.311 30.235 21.174 1.00 92.62 182 SER A CA 1
ATOM 1403 C C . SER A 1 182 ? -15.009 28.982 21.696 1.00 92.62 182 SER A C 1
ATOM 1405 O O . SER A 1 182 ? -14.525 27.872 21.499 1.00 92.62 182 SER A O 1
ATOM 1407 N N . THR A 1 183 ? -16.152 29.142 22.362 1.00 95.12 183 THR A N 1
ATOM 1408 C CA . THR A 1 183 ? -17.001 28.016 22.781 1.00 95.12 183 THR A CA 1
ATOM 1409 C C . THR A 1 183 ? -17.723 27.399 21.582 1.00 95.12 183 THR A C 1
ATOM 1411 O O . THR A 1 183 ? -18.248 28.120 20.735 1.00 95.12 183 THR A O 1
ATOM 1414 N N . ILE A 1 184 ? -17.780 26.067 21.536 1.00 96.69 184 ILE A N 1
ATOM 1415 C CA . ILE A 1 184 ? -18.549 25.299 20.547 1.00 96.69 184 ILE A CA 1
ATOM 1416 C C . ILE A 1 184 ? -19.540 24.363 21.243 1.00 96.69 184 ILE A C 1
ATOM 1418 O O . ILE A 1 184 ? -19.415 24.072 22.432 1.00 96.69 184 ILE A O 1
ATOM 1422 N N . TYR A 1 185 ? -20.499 23.856 20.482 1.00 95.62 185 TYR A N 1
ATOM 1423 C CA . TYR A 1 185 ? -21.503 22.894 20.909 1.00 95.62 185 TYR A CA 1
ATOM 1424 C C . TYR A 1 185 ? -21.383 21.641 20.050 1.00 95.62 185 TYR A C 1
ATOM 1426 O O . TYR A 1 185 ? -21.311 21.734 18.825 1.00 95.62 185 TYR A O 1
ATOM 1434 N N . ALA A 1 186 ? -21.368 20.478 20.691 1.00 94.44 186 ALA A N 1
ATOM 1435 C CA . ALA A 1 186 ? -21.335 19.183 20.029 1.00 94.44 186 ALA A CA 1
ATOM 1436 C C . ALA A 1 186 ? -22.627 18.413 20.311 1.00 94.44 186 ALA A C 1
ATOM 1438 O O . ALA A 1 186 ? -23.055 18.329 21.462 1.00 94.44 186 ALA A O 1
ATOM 1439 N N . PHE A 1 187 ? -23.245 17.846 19.279 1.00 91.94 187 PHE A N 1
ATOM 1440 C CA . PHE A 1 187 ? -24.466 17.053 19.407 1.00 91.94 187 PHE A CA 1
ATOM 1441 C C . PHE A 1 187 ? -24.342 15.742 18.626 1.00 91.94 187 PHE A C 1
ATOM 1443 O O . PHE A 1 187 ? -24.408 15.755 17.392 1.00 91.94 187 PHE A O 1
ATOM 1450 N N . PRO A 1 188 ? -24.159 14.607 19.319 1.00 88.94 188 PRO A N 1
ATOM 1451 C CA . PRO A 1 188 ? -24.290 13.292 18.712 1.00 88.94 188 PRO A CA 1
ATOM 1452 C C . PRO A 1 188 ? -25.773 12.996 18.455 1.00 88.94 188 PRO A C 1
ATOM 1454 O O . PRO A 1 188 ? -26.605 13.058 19.361 1.00 88.94 188 PRO A O 1
ATOM 1457 N N . THR A 1 189 ? -26.116 12.716 17.201 1.00 83.75 189 THR A N 1
ATOM 1458 C CA . THR A 1 189 ? -27.517 12.658 16.749 1.00 83.75 189 THR A CA 1
ATOM 1459 C C . THR A 1 189 ? -28.296 11.432 17.232 1.00 83.75 189 THR A C 1
ATOM 1461 O O . THR A 1 189 ? -29.526 11.454 17.180 1.00 83.75 189 THR A O 1
ATOM 1464 N N . GLN A 1 190 ? -27.629 10.373 17.706 1.00 78.31 190 GLN A N 1
ATOM 1465 C CA . GLN A 1 190 ? -28.268 9.101 18.074 1.00 78.31 190 GLN A CA 1
ATOM 1466 C C . GLN A 1 190 ? -28.102 8.728 19.554 1.00 78.31 190 GLN A C 1
ATOM 1468 O O . GLN A 1 190 ? -28.945 8.003 20.077 1.00 78.31 190 GLN A O 1
ATOM 1473 N N . LEU A 1 191 ? -27.090 9.248 20.257 1.00 76.62 191 LEU A N 1
ATOM 1474 C CA . LEU A 1 191 ? -26.871 9.007 21.694 1.00 76.62 191 LEU A CA 1
ATOM 1475 C C . LEU A 1 191 ? -27.944 9.615 22.611 1.00 76.62 191 LEU A C 1
ATOM 1477 O O . LEU A 1 191 ? -27.982 9.280 23.791 1.00 76.62 191 LEU A O 1
ATOM 1481 N N . GLN A 1 192 ? -28.812 10.498 22.100 1.00 64.19 192 GLN A N 1
ATOM 1482 C CA . GLN A 1 192 ? -29.898 11.155 22.850 1.00 64.19 192 GLN A CA 1
ATOM 1483 C C . GLN A 1 192 ? -29.453 11.907 24.126 1.00 64.19 192 GLN A C 1
ATOM 1485 O O . GLN A 1 192 ? -30.277 12.250 24.968 1.00 64.19 192 GLN A O 1
ATOM 1490 N N . THR A 1 193 ? -28.165 12.230 24.269 1.00 66.31 193 THR A N 1
ATOM 1491 C CA . THR A 1 193 ? -27.598 12.896 25.458 1.00 66.31 193 THR A CA 1
ATOM 1492 C C . THR A 1 193 ? -27.760 14.421 25.469 1.00 66.31 193 THR A C 1
ATOM 1494 O O . THR A 1 193 ? -27.278 15.081 26.386 1.00 66.31 193 THR A O 1
ATOM 1497 N N . GLY A 1 194 ? -28.420 15.006 24.464 1.00 77.94 194 GLY A N 1
ATOM 1498 C CA . GLY A 1 194 ? -28.460 16.460 24.280 1.00 77.94 194 GLY A CA 1
ATOM 1499 C C . GLY A 1 194 ? -27.113 17.039 23.822 1.00 77.94 194 GLY A C 1
ATOM 1500 O O . GLY A 1 194 ? -26.131 16.318 23.629 1.00 77.94 194 GLY A O 1
ATOM 1501 N N . SER A 1 195 ? -27.073 18.351 23.581 1.00 89.62 195 SER A N 1
ATOM 1502 C CA . SER A 1 195 ? -25.852 19.040 23.147 1.00 89.62 195 SER A CA 1
ATOM 1503 C C . SER A 1 195 ? -24.901 19.290 24.314 1.00 89.62 195 SER A C 1
ATOM 1505 O O . SER A 1 195 ? -25.331 19.731 25.378 1.00 89.62 195 SER A O 1
ATOM 1507 N N . THR A 1 196 ? -23.603 19.099 24.097 1.00 94.81 196 THR A N 1
ATOM 1508 C CA . THR A 1 196 ? -22.543 19.392 25.069 1.00 94.81 196 THR A CA 1
ATOM 1509 C C . THR A 1 196 ? -21.800 20.665 24.684 1.00 94.81 196 THR A C 1
ATOM 1511 O O . THR A 1 196 ? -21.354 20.806 23.545 1.00 94.81 196 THR A O 1
ATOM 1514 N N . THR A 1 197 ? -21.629 21.574 25.640 1.00 96.94 197 THR A N 1
ATOM 1515 C CA . THR A 1 197 ? -20.814 22.785 25.485 1.00 96.94 197 THR A CA 1
ATOM 1516 C C . THR A 1 197 ? -19.335 22.458 25.695 1.00 96.94 197 THR A C 1
ATOM 1518 O O . THR A 1 197 ? -18.971 21.864 26.708 1.00 96.94 197 THR A O 1
ATOM 1521 N N . ILE A 1 198 ? -18.474 22.876 24.768 1.00 96.88 198 ILE A N 1
ATOM 1522 C CA . ILE A 1 198 ? -17.022 22.666 24.814 1.00 96.88 198 ILE A CA 1
ATOM 1523 C C . ILE A 1 198 ? -16.335 24.033 24.745 1.00 96.88 198 ILE A C 1
ATOM 1525 O O . ILE A 1 198 ? -16.302 24.681 23.695 1.00 96.88 198 ILE A O 1
ATOM 1529 N N . ASN A 1 199 ? -15.782 24.490 25.867 1.00 97.38 199 ASN A N 1
ATOM 1530 C CA . ASN A 1 199 ? -15.072 25.769 25.953 1.00 97.38 199 ASN A CA 1
ATOM 1531 C C . ASN A 1 199 ? -13.714 25.706 25.237 1.00 97.38 199 ASN A C 1
ATOM 1533 O O . ASN A 1 199 ? -13.163 24.624 25.017 1.00 97.38 199 ASN A O 1
ATOM 1537 N N . ASN A 1 200 ? -13.149 26.865 24.900 1.00 96.06 200 ASN A N 1
ATOM 1538 C CA . ASN A 1 200 ? -11.805 26.925 24.332 1.00 96.06 200 ASN A CA 1
ATOM 1539 C C . ASN A 1 200 ? -10.767 26.285 25.275 1.00 96.06 200 ASN A C 1
ATOM 1541 O O . ASN A 1 200 ? -10.838 26.467 26.490 1.00 96.06 200 ASN A O 1
ATOM 1545 N N . ASN A 1 201 ? -9.802 25.565 24.706 1.00 95.44 201 ASN A N 1
ATOM 1546 C CA . ASN A 1 201 ? -8.776 24.780 25.399 1.00 95.44 201 ASN A CA 1
ATOM 1547 C C . ASN A 1 201 ? -9.330 23.675 26.316 1.00 95.44 201 ASN A C 1
ATOM 1549 O O . ASN A 1 201 ? -8.653 23.239 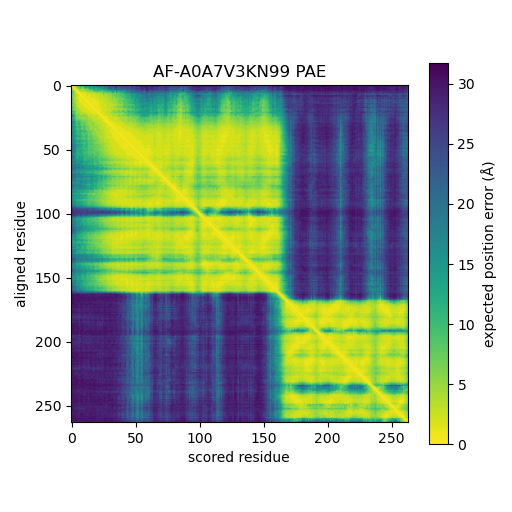27.246 1.00 95.44 201 ASN A O 1
ATOM 1553 N N . THR A 1 202 ? -10.553 23.207 26.061 1.00 97.00 202 THR A N 1
ATOM 1554 C CA . THR A 1 202 ? -11.145 22.058 26.762 1.00 97.00 202 THR A CA 1
ATOM 1555 C C . THR A 1 202 ? -11.505 20.945 25.783 1.00 97.00 202 THR A C 1
ATOM 1557 O O . THR A 1 202 ? -11.427 21.111 24.562 1.00 97.00 202 THR A O 1
ATOM 1560 N N . SER A 1 203 ? -11.881 19.786 26.318 1.00 96.25 203 SER A N 1
ATOM 1561 C CA . SER A 1 203 ? -12.282 18.633 25.519 1.00 96.25 203 SER A CA 1
ATOM 1562 C C . SER A 1 203 ? -13.527 17.965 26.078 1.00 96.25 203 SER A C 1
ATOM 1564 O O . SER A 1 203 ? -13.751 18.005 27.287 1.00 96.25 203 SER A O 1
ATOM 1566 N N . ALA A 1 204 ? -14.294 17.325 25.203 1.00 95.25 204 ALA A N 1
ATOM 1567 C CA . ALA A 1 204 ? -15.415 16.471 25.570 1.00 95.25 204 ALA A CA 1
ATOM 1568 C C . ALA A 1 204 ? -15.214 15.065 25.004 1.00 95.25 204 ALA A C 1
ATOM 1570 O O . ALA A 1 204 ? -14.676 14.901 23.908 1.00 95.25 204 ALA A O 1
ATOM 1571 N N . THR A 1 205 ? -15.681 14.065 25.747 1.00 94.44 205 THR A N 1
ATOM 1572 C CA . THR A 1 205 ? -15.590 12.655 25.365 1.00 94.44 205 THR A CA 1
ATOM 1573 C C . THR A 1 205 ? -16.986 12.062 25.270 1.00 94.44 205 THR A C 1
ATOM 1575 O O . THR A 1 205 ? -17.741 12.078 26.240 1.00 94.44 205 THR A O 1
ATOM 1578 N N . PHE A 1 206 ? -17.304 11.497 24.111 1.00 92.12 206 PHE A N 1
ATOM 1579 C CA . PHE A 1 206 ? -18.543 10.785 23.834 1.00 92.12 206 PHE A CA 1
ATOM 1580 C C . PHE A 1 206 ? -18.231 9.298 23.739 1.00 92.12 206 PHE A C 1
ATOM 1582 O O . PHE A 1 206 ? -17.602 8.848 22.785 1.00 92.12 206 PHE A O 1
ATOM 1589 N N . GLY A 1 207 ? -18.637 8.536 24.750 1.00 90.00 207 GLY A N 1
ATOM 1590 C CA . GLY A 1 207 ? -18.593 7.080 24.691 1.00 90.00 207 GLY A CA 1
ATOM 1591 C C . GLY A 1 207 ? -19.788 6.523 23.923 1.00 90.00 207 GLY A C 1
ATOM 1592 O O . GLY A 1 207 ? -20.820 7.175 23.796 1.00 90.00 207 GLY A O 1
ATOM 1593 N N . ASN A 1 208 ? -19.670 5.279 23.476 1.00 88.00 208 ASN A N 1
ATOM 1594 C CA . ASN A 1 208 ? -20.756 4.521 22.861 1.00 88.00 208 ASN A CA 1
ATOM 1595 C C . ASN A 1 208 ? -21.355 5.106 21.557 1.00 88.00 208 ASN A C 1
ATOM 1597 O O . ASN A 1 208 ? -22.481 4.760 21.203 1.00 88.00 208 ASN A O 1
ATOM 1601 N N . VAL A 1 209 ? -20.594 5.908 20.806 1.00 86.19 209 VAL A N 1
ATOM 1602 C CA . VAL A 1 209 ? -21.023 6.493 19.520 1.00 86.19 209 VAL A CA 1
ATOM 1603 C C . VAL A 1 209 ? -21.154 5.404 18.451 1.00 86.19 209 VAL A C 1
ATOM 1605 O O . VAL A 1 209 ? -20.228 4.616 18.262 1.00 86.19 209 VAL A O 1
ATOM 1608 N N . LYS A 1 210 ? -22.271 5.323 17.726 1.00 80.12 210 LYS A N 1
ATOM 1609 C CA . LYS A 1 210 ? -22.474 4.238 16.742 1.00 80.12 210 LYS A CA 1
ATOM 1610 C C . LYS A 1 210 ? -21.659 4.433 15.453 1.00 80.12 210 LYS A C 1
ATOM 1612 O O . LYS A 1 210 ? -21.443 5.570 15.031 1.00 80.12 210 LYS A O 1
ATOM 1617 N N . PRO A 1 211 ? -21.269 3.346 14.754 1.00 68.06 211 PRO A N 1
ATOM 1618 C CA . PRO A 1 211 ? -20.871 3.423 13.350 1.00 68.06 211 PRO A CA 1
ATOM 1619 C C . PRO A 1 211 ? -21.983 4.098 12.549 1.00 68.06 211 PRO A C 1
ATOM 1621 O O . PRO A 1 211 ? -23.110 3.608 12.552 1.00 68.06 211 PRO A O 1
ATOM 1624 N N . ASN A 1 212 ? -21.672 5.201 11.867 1.00 69.69 212 ASN A N 1
ATOM 1625 C CA . ASN A 1 212 ? -22.614 6.065 11.133 1.00 69.69 212 ASN A CA 1
ATOM 1626 C C . ASN A 1 212 ? -23.401 7.086 11.968 1.00 69.69 212 ASN A C 1
ATOM 1628 O O . ASN A 1 212 ? -24.253 7.783 11.415 1.00 69.69 212 ASN A O 1
ATOM 1632 N N . GLU A 1 213 ? -23.132 7.221 13.266 1.00 80.12 213 GLU A N 1
ATOM 1633 C CA . GLU A 1 213 ? -23.687 8.340 14.021 1.00 80.12 213 GLU A CA 1
ATOM 1634 C C . GLU A 1 213 ? -23.055 9.651 13.550 1.00 80.12 213 GLU A C 1
ATOM 1636 O O . GLU A 1 213 ? -21.834 9.804 13.513 1.00 80.12 213 GLU A O 1
ATOM 1641 N N . VAL A 1 214 ? -23.905 10.606 13.178 1.00 82.56 214 VAL A N 1
ATOM 1642 C CA . VAL A 1 214 ? -23.460 11.947 12.809 1.00 82.56 214 VAL A CA 1
ATOM 1643 C C . VAL A 1 214 ? -23.288 12.757 14.086 1.00 82.56 214 VAL A C 1
ATOM 1645 O O . VAL A 1 214 ? -24.209 12.825 14.906 1.00 82.56 214 VAL A O 1
ATOM 1648 N N . ILE A 1 215 ? -22.133 13.399 14.232 1.00 88.56 215 ILE A N 1
ATOM 1649 C CA . ILE A 1 215 ? -21.885 14.385 15.281 1.00 88.56 215 ILE A CA 1
ATOM 1650 C C . ILE A 1 215 ? -21.899 15.768 14.643 1.00 88.56 215 ILE A C 1
ATOM 1652 O O . ILE A 1 215 ? -21.134 16.049 13.718 1.00 88.56 215 ILE A O 1
ATOM 1656 N N . LEU A 1 216 ? -22.781 16.627 15.149 1.00 89.88 216 LEU A N 1
ATOM 1657 C CA . LEU A 1 216 ? -22.864 18.028 14.758 1.00 89.88 216 LEU A CA 1
ATOM 1658 C C . LEU A 1 216 ? -21.954 18.868 15.652 1.00 89.88 216 LEU A C 1
ATOM 1660 O O . LEU A 1 216 ? -21.957 18.699 16.869 1.00 89.88 216 LEU A O 1
ATOM 1664 N N . LEU A 1 217 ? -21.222 19.798 15.052 1.00 92.62 217 LEU A N 1
ATOM 1665 C CA . LEU A 1 217 ? -20.417 20.818 15.715 1.00 92.62 217 LEU A CA 1
ATOM 1666 C C . LEU A 1 217 ? -20.944 22.190 15.316 1.00 92.62 217 LEU A C 1
ATOM 1668 O O . LEU A 1 217 ? -21.013 22.490 14.128 1.00 92.62 217 LEU A O 1
ATOM 1672 N N . SER A 1 218 ? -21.278 23.042 16.281 1.00 92.56 218 SER A N 1
ATOM 1673 C CA . SER A 1 218 ? -21.768 24.392 15.998 1.00 92.56 218 SER A CA 1
ATOM 1674 C C . SER A 1 218 ? -21.193 25.443 16.937 1.00 92.56 218 SER A C 1
ATOM 1676 O O . SER A 1 218 ? -20.808 25.137 18.061 1.00 92.56 218 SER A O 1
ATOM 1678 N N . THR A 1 219 ? -21.156 26.703 16.506 1.00 94.75 219 THR A N 1
ATOM 1679 C CA . THR A 1 219 ? -20.912 27.846 17.404 1.00 94.75 219 THR A CA 1
ATOM 1680 C C . THR A 1 219 ? -22.173 28.302 18.146 1.00 94.75 219 THR A C 1
ATOM 1682 O O . THR A 1 219 ? -22.102 29.208 18.972 1.00 94.75 219 THR A O 1
ATOM 1685 N N . SER A 1 220 ? -23.333 27.694 17.873 1.00 91.69 220 SER A N 1
ATOM 1686 C CA . SER A 1 220 ? -24.611 27.999 18.520 1.00 91.69 220 SER A CA 1
ATOM 1687 C C . SER A 1 220 ? -25.256 26.738 19.090 1.00 91.69 220 SER A C 1
ATOM 1689 O O . SER A 1 220 ? -25.247 25.683 18.460 1.00 91.69 220 SER A O 1
ATOM 1691 N N . SER A 1 221 ? -25.893 26.861 20.257 1.00 91.44 221 SER A N 1
ATOM 1692 C CA . SER A 1 221 ? -26.624 25.768 20.912 1.00 91.44 221 SER A CA 1
ATOM 1693 C C . SER A 1 221 ? -27.839 25.274 20.116 1.00 91.44 221 SER A C 1
ATOM 1695 O O . SER A 1 221 ? -28.374 24.213 20.417 1.00 91.44 221 SER A O 1
ATOM 1697 N N . ASN A 1 222 ? -28.281 26.036 19.110 1.00 89.00 222 ASN A N 1
ATOM 1698 C CA . ASN A 1 222 ? -29.454 25.725 18.290 1.00 89.00 222 ASN A CA 1
ATOM 1699 C C . ASN A 1 222 ? -29.099 25.075 16.941 1.00 89.00 222 ASN A C 1
ATOM 1701 O O . ASN A 1 222 ? -30.002 24.819 16.149 1.00 89.00 222 ASN A O 1
ATOM 1705 N N . PHE A 1 223 ? -27.809 24.844 16.660 1.00 89.62 223 PHE A N 1
ATOM 1706 C CA . PHE A 1 223 ? -27.312 24.181 15.444 1.00 89.62 223 PHE A CA 1
ATOM 1707 C C . PHE A 1 223 ? -27.923 24.703 14.123 1.00 89.62 223 PHE A C 1
ATOM 1709 O O . PHE A 1 223 ? -28.407 23.913 13.306 1.00 89.62 223 PHE A O 1
ATOM 1716 N N . PRO A 1 224 ? -27.928 26.028 13.856 1.00 83.69 224 PRO A N 1
ATOM 1717 C CA . PRO A 1 224 ? -28.437 26.530 12.589 1.00 83.69 224 PRO A CA 1
ATOM 1718 C C . PRO A 1 224 ? -27.533 26.055 11.432 1.00 83.69 224 PRO A C 1
ATOM 1720 O O . PRO A 1 224 ? -26.309 26.000 11.603 1.00 83.69 224 PRO A O 1
ATOM 1723 N N . PRO A 1 225 ? -28.081 25.761 10.235 1.00 79.81 225 PRO A N 1
ATOM 1724 C CA . PRO A 1 225 ? -27.309 25.164 9.139 1.00 79.81 225 PRO A CA 1
ATOM 1725 C C . PRO A 1 225 ? -26.050 25.945 8.738 1.00 79.81 225 PRO A C 1
ATOM 1727 O O . PRO A 1 225 ? -25.036 25.353 8.400 1.00 79.81 225 PRO A O 1
ATOM 1730 N N . HIS A 1 226 ? -26.087 27.278 8.822 1.00 82.56 226 HIS A N 1
ATOM 1731 C CA . HIS A 1 226 ? -24.977 28.158 8.442 1.00 82.56 226 HIS A CA 1
ATOM 1732 C C . HIS A 1 226 ? -23.888 28.309 9.522 1.00 82.56 226 HIS A C 1
ATOM 1734 O O . HIS A 1 226 ? -22.921 29.022 9.293 1.00 82.56 226 HIS A O 1
ATOM 1740 N N . GLN A 1 227 ? -24.043 27.679 10.691 1.00 85.69 227 GLN A N 1
ATOM 1741 C CA . GLN A 1 227 ? -23.044 27.672 11.775 1.00 85.69 227 GLN A CA 1
ATOM 1742 C C . GLN A 1 227 ? -22.695 26.252 12.216 1.00 85.69 227 GLN A C 1
ATOM 1744 O O . GLN A 1 227 ? -22.143 26.058 13.298 1.00 85.69 227 GLN A O 1
ATOM 1749 N N . THR A 1 228 ? -23.101 25.244 11.443 1.00 81.88 228 THR A N 1
ATOM 1750 C CA . THR A 1 228 ? -23.011 23.841 11.841 1.00 81.88 228 THR A CA 1
ATOM 1751 C C . THR A 1 228 ? -22.190 23.068 10.831 1.00 81.88 228 THR A C 1
ATOM 1753 O O . THR A 1 228 ? -22.419 23.153 9.629 1.00 81.88 228 THR A O 1
ATOM 1756 N N . ASN A 1 229 ? -21.247 22.292 11.343 1.00 81.06 229 ASN A N 1
ATOM 1757 C CA . ASN A 1 229 ? -20.487 21.313 10.593 1.00 81.06 229 ASN A CA 1
ATOM 1758 C C . ASN A 1 229 ? -20.802 19.914 11.132 1.00 81.06 229 ASN A C 1
ATOM 1760 O O . ASN A 1 229 ? -21.243 19.775 12.273 1.00 81.06 229 ASN A O 1
ATOM 1764 N N . ALA A 1 230 ? -20.605 18.881 10.324 1.00 83.50 230 ALA A N 1
ATOM 1765 C CA . ALA A 1 230 ? -20.988 17.523 10.681 1.00 83.50 230 ALA A CA 1
ATOM 1766 C C . ALA A 1 230 ? -19.912 16.529 10.266 1.00 83.50 230 ALA A C 1
ATOM 1768 O O . ALA A 1 230 ? -19.361 16.625 9.172 1.00 83.50 230 ALA A O 1
ATOM 1769 N N . PHE A 1 231 ? -19.662 15.538 11.115 1.00 78.38 231 PHE A N 1
ATOM 1770 C CA . PHE A 1 231 ? -18.761 14.442 10.785 1.00 78.38 231 PHE A CA 1
ATOM 1771 C C . PHE A 1 231 ? -19.325 13.100 11.223 1.00 78.38 231 PHE A C 1
ATOM 1773 O O . PHE A 1 231 ? -20.191 13.014 12.094 1.00 78.38 231 PHE A O 1
ATOM 1780 N N . VAL A 1 232 ? -18.792 12.050 10.604 1.00 74.12 232 VAL A N 1
ATOM 1781 C CA . VAL A 1 232 ? -19.043 10.660 10.975 1.00 74.12 232 VAL A CA 1
ATOM 1782 C C . VAL A 1 232 ? -17.710 10.056 11.423 1.00 74.12 232 VAL A C 1
ATOM 1784 O O . VAL A 1 232 ? -16.721 10.185 10.695 1.00 74.12 232 VAL A O 1
ATOM 1787 N N . PRO A 1 233 ? -17.641 9.409 12.596 1.00 67.50 233 PRO A N 1
ATOM 1788 C CA . PRO A 1 233 ? -16.447 8.699 13.032 1.00 67.50 233 PRO A CA 1
ATOM 1789 C C . PRO A 1 233 ? -16.245 7.463 12.144 1.00 67.50 233 PRO A C 1
ATOM 1791 O O . PRO A 1 233 ? -17.017 6.511 12.214 1.00 67.50 233 PRO A O 1
ATOM 1794 N N . ILE A 1 234 ? -15.231 7.490 11.273 1.00 58.16 234 ILE A N 1
ATOM 1795 C CA . ILE A 1 234 ? -14.954 6.406 10.307 1.00 58.16 234 ILE A CA 1
ATOM 1796 C C . ILE A 1 234 ? -13.563 5.772 10.467 1.00 58.16 234 ILE A C 1
ATOM 1798 O O . ILE A 1 234 ? -13.099 5.086 9.561 1.00 58.16 234 ILE A O 1
ATOM 1802 N N . ILE A 1 235 ? -12.873 5.995 11.592 1.00 55.38 235 ILE A N 1
ATOM 1803 C CA . ILE A 1 235 ? -11.427 5.741 11.704 1.00 55.38 235 ILE A CA 1
ATOM 1804 C C . ILE A 1 235 ? -11.110 4.865 12.925 1.00 55.38 235 ILE A C 1
ATOM 1806 O O . ILE A 1 235 ? -11.659 5.078 14.004 1.00 55.38 235 ILE A O 1
ATOM 1810 N N . LEU A 1 236 ? -10.249 3.865 12.722 1.00 52.78 236 LEU A N 1
ATOM 1811 C CA . LEU A 1 236 ? -9.495 3.168 13.769 1.00 52.78 236 LEU A CA 1
ATOM 1812 C C . LEU A 1 236 ? -8.174 3.927 13.959 1.00 52.78 236 LEU A C 1
ATOM 1814 O O . LEU A 1 236 ? -7.571 4.309 12.953 1.00 52.78 236 LEU A O 1
ATOM 1818 N N . ASP A 1 237 ? -7.715 4.134 15.195 1.00 51.47 237 ASP A N 1
ATOM 1819 C CA . ASP A 1 237 ? -6.347 4.637 15.410 1.00 51.47 237 ASP A CA 1
ATOM 1820 C C . ASP A 1 237 ? -5.301 3.595 14.948 1.00 51.47 237 ASP A C 1
ATOM 1822 O O . ASP A 1 237 ? -5.636 2.421 14.738 1.00 51.47 237 ASP A O 1
ATOM 1826 N N . TRP A 1 238 ? -4.030 3.982 14.768 1.00 41.41 238 TRP A N 1
ATOM 1827 C CA . TRP A 1 238 ? -2.977 3.047 14.318 1.00 41.41 238 TRP A CA 1
ATOM 1828 C C . TRP A 1 238 ? -2.718 1.879 15.292 1.00 41.41 238 TRP A C 1
ATOM 1830 O O . TRP A 1 238 ? -2.056 0.910 14.921 1.00 41.41 238 TRP A O 1
ATOM 1840 N N . ASN A 1 239 ? -3.283 1.929 16.504 1.00 51.31 239 ASN A N 1
ATOM 1841 C CA . ASN A 1 239 ? -3.223 0.869 17.512 1.00 51.31 239 ASN A CA 1
ATOM 1842 C C . ASN A 1 239 ? -4.456 -0.058 17.489 1.00 51.31 239 ASN A C 1
ATOM 1844 O O . ASN A 1 239 ? -4.530 -0.998 18.281 1.00 51.31 239 ASN A O 1
ATOM 1848 N N . GLY A 1 240 ? -5.425 0.184 16.599 1.00 55.47 240 GLY A N 1
ATOM 1849 C CA . GLY A 1 240 ? -6.652 -0.604 16.482 1.00 55.47 240 GLY A CA 1
ATOM 1850 C C . GLY A 1 240 ? -7.713 -0.302 17.548 1.00 55.47 240 GLY A C 1
ATOM 1851 O O . GLY A 1 240 ? -8.671 -1.068 17.677 1.00 55.47 240 GLY A O 1
ATOM 1852 N N . ASN A 1 241 ? -7.585 0.795 18.303 1.00 67.94 241 ASN A N 1
ATOM 1853 C CA . ASN A 1 241 ? -8.602 1.218 19.262 1.00 67.94 241 ASN A CA 1
ATOM 1854 C C . ASN A 1 241 ? -9.765 1.929 18.561 1.00 67.94 241 ASN A C 1
ATOM 1856 O O . ASN A 1 241 ? -9.603 2.681 17.598 1.00 67.94 241 ASN A O 1
ATOM 1860 N N . CYS A 1 242 ? -10.958 1.766 19.129 1.00 79.06 242 CYS A N 1
ATOM 1861 C CA . CYS A 1 242 ? -12.190 2.424 18.701 1.00 79.06 242 CYS A CA 1
ATOM 1862 C C . CYS A 1 242 ? -12.282 3.880 19.179 1.00 79.06 242 CYS A C 1
ATOM 1864 O O . CYS A 1 242 ? -13.302 4.286 19.737 1.00 79.06 242 CYS A O 1
ATOM 1866 N N . ILE A 1 243 ? -11.207 4.654 19.015 1.00 82.94 243 ILE A N 1
ATOM 1867 C CA . ILE A 1 243 ? -11.105 6.036 19.485 1.00 82.94 243 ILE A CA 1
ATOM 1868 C C . ILE A 1 243 ? -10.952 6.968 18.286 1.00 82.94 243 ILE A C 1
ATOM 1870 O O . ILE A 1 243 ? -10.053 6.792 17.471 1.00 82.94 243 ILE A O 1
ATOM 1874 N N . VAL A 1 244 ? -11.803 7.992 18.205 1.00 81.81 244 VAL A N 1
ATOM 1875 C CA . VAL A 1 244 ? -11.699 9.048 17.189 1.00 81.81 244 VAL A CA 1
ATOM 1876 C C . VAL A 1 244 ? -11.353 10.357 17.875 1.00 81.81 244 VAL A C 1
ATOM 1878 O O . VAL A 1 244 ? -12.123 10.862 18.690 1.00 81.81 244 VAL A O 1
ATOM 1881 N N . ASN A 1 245 ? -10.194 10.913 17.535 1.00 86.25 245 ASN A N 1
ATOM 1882 C CA . ASN A 1 245 ? -9.758 12.217 18.012 1.00 86.25 245 ASN A CA 1
ATOM 1883 C C . ASN A 1 245 ? -10.139 13.286 16.983 1.00 86.25 245 ASN A C 1
ATOM 1885 O O . ASN A 1 245 ? -9.783 13.189 15.810 1.00 86.25 245 ASN A O 1
ATOM 1889 N N . VAL A 1 246 ? -10.871 14.299 17.436 1.00 88.81 246 VAL A N 1
ATOM 1890 C CA . VAL A 1 246 ? -11.333 15.428 16.630 1.00 88.81 246 VAL A CA 1
ATOM 1891 C C . VAL A 1 246 ? -10.759 16.693 17.238 1.00 88.81 246 VAL A C 1
ATOM 1893 O O . VAL A 1 246 ? -11.014 16.979 18.407 1.00 88.81 246 VAL A O 1
ATOM 1896 N N . THR A 1 247 ? -10.027 17.473 16.456 1.00 91.81 247 THR A N 1
ATOM 1897 C CA . THR A 1 247 ? -9.459 18.739 16.923 1.00 91.81 247 THR A CA 1
ATOM 1898 C C . THR A 1 247 ? -10.097 19.889 16.156 1.00 91.81 247 THR A C 1
ATOM 1900 O O . THR A 1 247 ? -9.941 20.006 14.945 1.00 91.81 247 THR A O 1
ATOM 1903 N N . VAL A 1 248 ? -10.840 20.747 16.857 1.00 91.19 248 VAL A N 1
ATOM 1904 C CA . VAL A 1 248 ? -11.440 21.965 16.298 1.00 91.19 248 VAL A CA 1
ATOM 1905 C C . VAL A 1 248 ? -10.432 23.098 16.441 1.00 91.19 248 VAL A C 1
ATOM 1907 O O . VAL A 1 248 ? -10.118 23.519 17.557 1.00 91.19 248 VAL A O 1
ATOM 1910 N N . THR A 1 249 ? -9.888 23.564 15.321 1.00 88.50 249 THR A N 1
ATOM 1911 C CA . THR A 1 249 ? -8.723 24.466 15.297 1.00 88.50 249 THR A CA 1
ATOM 1912 C C . THR A 1 249 ? -9.092 25.910 15.020 1.00 88.50 249 THR A C 1
ATOM 1914 O O . THR A 1 249 ? -8.427 26.816 15.508 1.00 88.50 249 THR A O 1
ATOM 1917 N N . THR A 1 250 ? -10.148 26.148 14.246 1.00 88.56 250 THR A N 1
ATOM 1918 C CA . THR A 1 250 ? -10.569 27.494 13.848 1.00 88.56 250 THR A CA 1
ATOM 1919 C C . THR A 1 250 ? -12.078 27.550 13.640 1.00 88.56 250 THR A C 1
ATOM 1921 O O . THR A 1 250 ? -12.751 26.525 13.510 1.00 88.56 250 THR A O 1
ATOM 1924 N N . ILE A 1 251 ? -12.616 28.765 13.607 1.00 84.44 251 ILE A N 1
ATOM 1925 C CA . ILE A 1 251 ? -13.993 29.042 13.201 1.00 84.44 251 ILE A CA 1
ATOM 1926 C C . ILE A 1 251 ? -13.924 29.938 11.970 1.00 84.44 251 ILE A C 1
ATOM 1928 O O . ILE A 1 251 ? -13.334 31.015 12.021 1.00 84.44 251 ILE A O 1
ATOM 1932 N N . ASN A 1 252 ? -14.531 29.498 10.871 1.00 82.81 252 ASN A N 1
ATOM 1933 C CA . ASN A 1 252 ? -14.622 30.273 9.639 1.00 82.81 252 ASN A CA 1
ATOM 1934 C C . ASN A 1 252 ? -16.090 30.612 9.383 1.00 82.81 252 ASN A C 1
ATOM 1936 O O . ASN A 1 252 ? -16.912 29.706 9.292 1.00 82.81 252 ASN A O 1
ATOM 1940 N N . ASN A 1 253 ? -16.426 31.902 9.297 1.00 84.56 253 ASN A N 1
ATOM 1941 C CA . ASN A 1 253 ? -17.804 32.372 9.111 1.00 84.56 253 ASN A CA 1
ATOM 1942 C C . ASN A 1 253 ? -18.799 31.732 10.100 1.00 84.56 253 ASN A C 1
ATOM 1944 O O . ASN A 1 253 ? -19.865 31.272 9.705 1.00 84.56 253 ASN A O 1
ATOM 1948 N N . SER A 1 254 ? -18.428 31.662 11.384 1.00 85.38 254 SER A N 1
ATOM 1949 C CA . SER A 1 254 ? -19.227 31.013 12.440 1.00 85.38 254 SER A CA 1
ATOM 1950 C C . SER A 1 254 ? -19.438 29.500 12.262 1.00 85.38 254 SER A C 1
ATOM 1952 O O . SER A 1 254 ? -20.265 28.913 12.946 1.00 85.38 254 SER A O 1
ATOM 1954 N N . VAL A 1 255 ? -18.678 28.831 11.395 1.00 84.19 255 VAL A N 1
ATOM 1955 C CA . VAL A 1 255 ? -18.689 27.369 11.258 1.00 84.19 255 VAL A CA 1
ATOM 1956 C C . VAL A 1 255 ? -17.407 26.789 11.864 1.00 84.19 255 VAL A C 1
ATOM 1958 O O . VAL A 1 255 ? -16.312 27.215 11.481 1.00 84.19 255 VAL A O 1
ATOM 1961 N N . PRO A 1 256 ? -17.494 25.814 12.788 1.00 85.38 256 PRO A N 1
ATOM 1962 C CA . PRO A 1 256 ? -16.315 25.126 13.302 1.00 85.38 256 PRO A CA 1
ATOM 1963 C C . PRO A 1 256 ? -15.590 24.336 12.203 1.00 85.38 256 PRO A C 1
ATOM 1965 O O . PRO A 1 256 ? -16.199 23.530 11.491 1.00 85.38 256 PRO A O 1
ATOM 1968 N N . ILE A 1 257 ? -14.277 24.531 12.095 1.00 83.12 257 ILE A N 1
ATOM 1969 C CA . ILE A 1 257 ? -13.388 23.744 11.236 1.00 83.12 257 ILE A CA 1
ATOM 1970 C C . ILE A 1 257 ? -12.608 22.771 12.115 1.00 83.12 257 ILE A C 1
ATOM 1972 O O . ILE A 1 257 ? -12.025 23.165 13.129 1.00 83.12 257 ILE A O 1
ATOM 1976 N N . TYR A 1 258 ? -12.603 21.499 11.727 1.00 84.50 258 TYR A N 1
ATOM 1977 C CA . TYR A 1 258 ? -11.991 20.425 12.496 1.00 84.50 258 TYR A CA 1
ATOM 1978 C C . TYR A 1 258 ? -11.070 19.559 11.637 1.00 84.50 258 TYR A C 1
ATOM 1980 O O . TYR A 1 258 ? -11.251 19.443 10.424 1.00 84.50 258 TYR A O 1
ATOM 1988 N N . SER A 1 259 ? -10.104 18.922 12.289 1.00 81.88 259 SER A N 1
ATOM 1989 C CA . SER A 1 259 ? -9.316 17.813 11.757 1.00 81.88 259 SER A CA 1
ATOM 1990 C C . SER A 1 259 ? -9.648 16.528 12.510 1.00 81.88 259 SER A C 1
ATOM 1992 O O . SER A 1 259 ? -10.019 16.558 13.686 1.00 81.88 259 SER A O 1
ATOM 1994 N N . LEU A 1 260 ? -9.523 15.398 11.819 1.00 75.44 260 LEU A N 1
ATOM 1995 C CA . LEU A 1 260 ? -9.510 14.076 12.436 1.00 75.44 260 LEU A CA 1
ATOM 1996 C C . LEU A 1 260 ? -8.046 13.661 12.567 1.00 75.44 260 LEU A C 1
ATOM 1998 O O . LEU A 1 260 ? -7.334 13.631 11.560 1.00 75.44 260 LEU A O 1
ATOM 2002 N N . ASP A 1 261 ? -7.593 13.387 13.787 1.00 63.62 261 ASP A N 1
ATOM 2003 C CA . ASP A 1 261 ? -6.212 12.963 14.007 1.00 63.62 261 ASP A CA 1
ATOM 2004 C C . ASP A 1 261 ? -6.114 11.469 13.672 1.00 63.62 261 ASP A C 1
ATOM 2006 O O . ASP A 1 261 ? -6.542 10.609 14.445 1.00 63.62 261 ASP A O 1
ATOM 2010 N N . ASN A 1 262 ? -5.561 11.168 12.496 1.00 49.31 262 ASN A N 1
ATOM 2011 C CA . ASN A 1 262 ? -5.123 9.822 12.125 1.00 49.31 262 ASN A CA 1
ATOM 2012 C C . ASN A 1 262 ? -3.755 9.577 12.765 1.00 49.31 262 ASN A C 1
ATOM 2014 O O . ASN A 1 262 ? -2.748 9.578 12.059 1.00 49.31 262 ASN A O 1
ATOM 2018 N N . ASN A 1 263 ? -3.726 9.490 14.093 1.00 40.38 263 ASN A N 1
ATOM 2019 C CA . ASN A 1 263 ? -2.531 9.099 14.837 1.00 40.38 263 ASN A CA 1
ATOM 2020 C C . ASN A 1 263 ? -2.206 7.630 14.669 1.00 40.38 263 ASN A C 1
ATOM 2022 O O . ASN A 1 263 ? -3.153 6.808 14.584 1.00 40.38 263 ASN A O 1
#

Radius of gyration: 27.93 Å; Cα contacts (8 Å, |Δi|>4): 502; chains: 1; bounding box: 55×54×88 Å

Nearest PDB structures (foldseek):
  4l2j-assembly1_A  TM=6.417E-01  e=1.751E-02  Calotropis procera
  7pmy-assembly1_A  TM=5.576E-01  e=1.541E-02  Homo sapiens
  1z3q-assembly1_A  TM=7.280E-01  e=5.519E-02  Musa acuminata
  5a9i-assembly3_C  TM=5.297E-01  e=1.187E-01  Rattus norvegicus
  7nqk-assembly1_A  TM=4.197E-01  e=3.741E-01  Rattus norvegicus

Mean predicted aligned error: 15.19 Å

Organism: NCBI:txid2052148

InterPro domains:
  IPR012902 Prokaryotic N-terminal methylation site [PF07963] (2-24)
  IPR012902 Prokaryotic N-terminal methylation site [PS00409] (3-23)
  IPR012902 Prokaryotic N-terminal methylation site [TIGR02532] (2-23)
  IPR045584 Pilin-like [SSF54523] (5-104)

pLDDT: mean 84.15, std 12.13, range [40.38, 97.38]